Protein AF-A0A4U0GUB6-F1 (afdb_monomer)

Solvent-accessible surface area (backbone atoms only — not comparable to full-atom values): 13673 Å² total; per-residue (Å²): 143,85,88,80,84,84,82,78,83,76,81,71,80,77,71,79,68,84,74,81,71,85,75,76,66,91,55,88,60,50,30,34,29,66,40,60,64,23,27,35,44,33,41,37,65,56,92,59,33,42,37,40,35,43,36,67,53,92,46,70,87,52,68,86,52,67,87,66,41,46,85,62,64,78,42,38,30,37,58,78,46,77,49,78,56,94,64,37,39,38,34,38,30,37,54,70,62,64,58,94,85,46,99,50,77,68,68,67,48,35,24,34,33,39,40,38,37,62,74,52,95,42,37,38,28,37,37,53,62,47,75,58,28,34,66,69,55,48,57,57,54,68,74,48,91,79,80,64,88,82,49,52,61,47,69,22,30,15,68,70,44,46,52,57,44,55,71,31,46,76,70,84,46,52,64,53,30,49,53,52,56,52,53,68,69,32,72,69,46,51,54,51,49,56,35,42,70,68,34,80,51,68,65,91,81,41,56,68,58,54,19,45,52,50,38,52,52,26,51,75,74,49,29,25,40,71,28,36,60,47,42,36,50,62,44,72,74,110

Radius of gyration: 22.5 Å; Cα contacts (8 Å, |Δi|>4): 388; chains: 1; bounding box: 66×50×76 Å

Mean predicted aligned error: 9.7 Å

Foldseek 3Di:
DDDDDDDDPPPPPPPVDPPPPVDPDPDPAKWWAFFAQQKIWIWDDDPQKIFTFIAGDPDLLPLVVPVVRPPPRQWMWGFDDWDDDDQKIKTWIFTPHQDPPDPDSDDQQGIWMKIWGHDDPFKIWIDTQDGRHGPVVSVVVVPDDDDCPQAQTFIITGSVNSNVLSPFAELAALVSLVQLVVQCPDVVVVVSVVRNVPGPDHDPVCRSVVLRSLQVSCVVVRYRSRNSNVSSCVNVVD

Structure (mmCIF, N/CA/C/O backbone):
data_AF-A0A4U0GUB6-F1
#
_entry.id   AF-A0A4U0GUB6-F1
#
loop_
_atom_site.group_PDB
_atom_site.id
_atom_site.type_symbol
_atom_site.label_atom_id
_atom_site.label_alt_id
_atom_site.label_comp_id
_atom_site.label_asym_id
_atom_site.label_entity_id
_atom_site.label_seq_id
_atom_site.pdbx_PDB_ins_code
_atom_site.Cartn_x
_atom_site.Cartn_y
_atom_site.Cartn_z
_atom_site.occupancy
_atom_site.B_iso_or_equiv
_atom_site.auth_seq_id
_atom_site.auth_comp_id
_atom_site.auth_asym_id
_atom_site.auth_atom_id
_atom_site.pdbx_PDB_model_num
ATOM 1 N N . MET A 1 1 ? 45.817 -28.990 -52.854 1.00 42.34 1 MET A N 1
ATOM 2 C CA . MET A 1 1 ? 45.677 -28.798 -51.393 1.00 42.34 1 MET A CA 1
ATOM 3 C C . MET A 1 1 ? 46.183 -27.416 -51.003 1.00 42.34 1 MET A C 1
ATOM 5 O O . MET A 1 1 ? 47.382 -27.238 -50.852 1.00 42.34 1 MET A O 1
ATOM 9 N N . LYS A 1 2 ? 45.277 -26.442 -50.888 1.00 35.41 2 LYS A N 1
ATOM 10 C CA . LYS A 1 2 ? 45.476 -25.191 -50.145 1.00 35.41 2 LYS A CA 1
ATOM 11 C C . LYS A 1 2 ? 44.115 -24.806 -49.570 1.00 35.41 2 LYS A C 1
ATOM 13 O O . LYS A 1 2 ? 43.227 -24.389 -50.302 1.00 35.41 2 LYS A O 1
ATOM 18 N N . THR A 1 3 ? 43.951 -25.057 -48.283 1.00 39.47 3 THR A N 1
ATOM 19 C CA . THR A 1 3 ? 42.826 -24.643 -47.446 1.00 39.47 3 THR A CA 1
ATOM 20 C C . THR A 1 3 ? 43.207 -23.297 -46.846 1.00 39.47 3 THR A C 1
ATOM 22 O O . THR A 1 3 ? 44.229 -23.235 -46.175 1.00 39.47 3 THR A O 1
ATOM 25 N N . PHE A 1 4 ? 42.424 -22.241 -47.061 1.00 37.25 4 PHE A N 1
ATOM 26 C CA . PHE A 1 4 ? 42.425 -21.086 -46.162 1.00 37.25 4 PHE A CA 1
ATOM 27 C C . PHE A 1 4 ? 41.012 -20.514 -46.058 1.00 37.25 4 PHE A C 1
ATOM 29 O O . PHE A 1 4 ? 40.305 -20.362 -47.051 1.00 37.25 4 PHE A O 1
ATOM 36 N N . GLN A 1 5 ? 40.608 -20.331 -44.805 1.00 36.66 5 GLN A N 1
ATOM 37 C CA . GLN A 1 5 ? 39.252 -20.122 -44.316 1.00 36.66 5 GLN A CA 1
ATOM 38 C C . GLN A 1 5 ? 38.682 -18.756 -44.706 1.00 36.66 5 GLN A C 1
ATOM 40 O O . GLN A 1 5 ? 39.334 -17.728 -44.544 1.00 36.66 5 GLN A O 1
ATOM 45 N N . PHE A 1 6 ? 37.412 -18.754 -45.112 1.00 37.34 6 PHE A N 1
ATOM 46 C CA . PHE A 1 6 ? 36.551 -17.578 -45.059 1.00 37.34 6 PHE A CA 1
ATOM 47 C C . PHE A 1 6 ? 36.100 -17.357 -43.609 1.00 37.34 6 PHE A C 1
ATOM 49 O O . PHE A 1 6 ? 35.402 -18.196 -43.043 1.00 37.34 6 PHE A O 1
ATOM 56 N N . PHE A 1 7 ? 36.473 -16.222 -43.018 1.00 35.25 7 PHE A N 1
ATOM 57 C CA . PHE A 1 7 ? 35.836 -15.700 -41.810 1.00 35.25 7 PHE A CA 1
ATOM 58 C C . PHE A 1 7 ? 34.631 -14.858 -42.244 1.00 35.25 7 PHE A C 1
ATOM 60 O O . PHE A 1 7 ? 34.778 -13.710 -42.658 1.00 35.25 7 PHE A O 1
ATOM 67 N N . ILE A 1 8 ? 33.434 -15.441 -42.192 1.00 43.09 8 ILE A N 1
ATOM 68 C CA . ILE A 1 8 ? 32.183 -14.685 -42.287 1.00 43.09 8 ILE A CA 1
ATOM 69 C C . ILE A 1 8 ? 31.857 -14.218 -40.869 1.00 43.09 8 ILE A C 1
ATOM 71 O O . ILE A 1 8 ? 31.452 -15.012 -40.023 1.00 43.09 8 ILE A O 1
ATOM 75 N N . ILE A 1 9 ? 32.052 -12.925 -40.606 1.00 40.88 9 ILE A N 1
ATOM 76 C CA . ILE A 1 9 ? 31.503 -12.266 -39.420 1.00 40.88 9 ILE A CA 1
ATOM 77 C C . ILE A 1 9 ? 30.007 -12.097 -39.685 1.00 40.88 9 ILE A C 1
ATOM 79 O O . ILE A 1 9 ? 29.566 -11.136 -40.315 1.00 40.88 9 ILE A O 1
ATOM 83 N N . LEU A 1 10 ? 29.224 -13.085 -39.255 1.00 35.19 10 LEU A N 1
ATOM 84 C CA . LEU A 1 10 ? 27.780 -12.956 -39.161 1.00 35.19 10 LEU A CA 1
ATOM 85 C C . LEU A 1 10 ? 27.509 -12.043 -37.958 1.00 35.19 10 LEU A C 1
ATOM 87 O O . LEU A 1 10 ? 27.521 -12.491 -36.812 1.00 35.19 10 LEU A O 1
ATOM 91 N N . CYS A 1 11 ? 27.307 -10.748 -38.208 1.00 35.84 11 CYS A N 1
ATOM 92 C CA . CYS A 1 11 ? 26.690 -9.847 -37.239 1.00 35.84 11 CYS A CA 1
ATOM 93 C C . CYS A 1 11 ? 25.243 -10.305 -37.031 1.00 35.84 11 CYS A C 1
ATOM 95 O O . CYS A 1 11 ? 24.311 -9.803 -37.659 1.00 35.84 11 CYS A O 1
ATOM 97 N N . GLY A 1 12 ? 25.070 -11.314 -36.179 1.00 34.69 12 GLY A N 1
ATOM 98 C CA . GLY A 1 12 ? 23.783 -11.673 -35.620 1.00 34.69 12 GLY A CA 1
ATOM 99 C C . GLY A 1 12 ? 23.285 -10.484 -34.820 1.00 34.69 12 GLY A C 1
ATOM 100 O O . GLY A 1 12 ? 23.804 -10.188 -33.746 1.00 34.69 12 GLY A O 1
ATOM 101 N N . LEU A 1 13 ? 22.295 -9.792 -35.379 1.00 37.03 13 LEU A N 1
ATOM 102 C CA . LEU A 1 13 ? 21.351 -8.973 -34.640 1.00 37.03 13 LEU A CA 1
ATOM 103 C C . LEU A 1 13 ? 20.872 -9.804 -33.448 1.00 37.03 13 LEU A C 1
ATOM 105 O O . LEU A 1 13 ? 20.003 -10.664 -33.589 1.00 37.03 13 LEU A O 1
ATOM 109 N N . SER A 1 14 ? 21.462 -9.567 -32.278 1.00 37.28 14 SER A N 1
ATOM 110 C CA . SER A 1 14 ? 20.873 -9.987 -31.018 1.00 37.28 14 SER A CA 1
ATOM 111 C C . SER A 1 14 ? 19.640 -9.111 -30.832 1.00 37.28 14 SER A C 1
ATOM 113 O O . SER A 1 14 ? 19.675 -8.060 -30.192 1.00 37.28 14 SER A O 1
ATOM 115 N N . MET A 1 15 ? 18.543 -9.517 -31.479 1.00 34.41 15 MET A N 1
ATOM 116 C CA . MET A 1 15 ? 17.221 -9.302 -30.924 1.00 34.41 15 MET A CA 1
ATOM 117 C C . MET A 1 15 ? 17.301 -9.896 -29.525 1.00 34.41 15 MET A C 1
ATOM 119 O O . MET A 1 15 ? 17.215 -11.112 -29.357 1.00 34.41 15 MET A O 1
ATOM 123 N N . CYS A 1 16 ? 17.535 -9.042 -28.530 1.00 33.22 16 CYS A N 1
ATOM 124 C CA . CYS A 1 16 ? 17.247 -9.395 -27.159 1.00 33.22 16 CYS A CA 1
ATOM 125 C C . CYS A 1 16 ? 15.736 -9.595 -27.142 1.00 33.22 16 CYS A C 1
ATOM 127 O O . CYS A 1 16 ? 14.955 -8.642 -27.115 1.00 33.22 16 CYS A O 1
ATOM 129 N N . ALA A 1 17 ? 15.348 -10.847 -27.363 1.00 35.97 17 ALA A N 1
ATOM 130 C CA . ALA A 1 17 ? 13.990 -11.299 -27.290 1.00 35.97 17 ALA A CA 1
ATOM 131 C C . ALA A 1 17 ? 13.446 -10.788 -25.959 1.00 35.97 17 ALA A C 1
ATOM 133 O O . ALA A 1 17 ? 13.975 -11.121 -24.898 1.00 35.97 17 ALA A O 1
ATOM 134 N N . MET A 1 18 ? 12.390 -9.976 -26.018 1.00 38.22 18 MET A N 1
ATOM 135 C CA . MET A 1 18 ? 11.442 -9.893 -24.918 1.00 38.22 18 MET A CA 1
ATOM 136 C C . MET A 1 18 ? 10.870 -11.301 -24.736 1.00 38.22 18 MET A C 1
ATOM 138 O O . MET A 1 18 ? 9.813 -11.641 -25.261 1.00 38.22 18 MET A O 1
ATOM 142 N N . GLN A 1 19 ? 11.604 -12.150 -24.023 1.00 35.03 19 GLN A N 1
ATOM 143 C CA . GLN A 1 19 ? 11.058 -13.335 -23.399 1.00 35.03 19 GLN A CA 1
ATOM 144 C C . GLN A 1 19 ? 10.211 -12.837 -22.234 1.00 35.03 19 GLN A C 1
ATOM 146 O O . GLN A 1 19 ? 10.655 -12.713 -21.095 1.00 35.03 19 GLN A O 1
ATOM 151 N N . SER A 1 20 ? 8.960 -12.518 -22.561 1.00 40.59 20 SER A N 1
ATOM 152 C CA . SER A 1 20 ? 7.838 -12.601 -21.637 1.00 40.59 20 SER A CA 1
ATOM 153 C C . SER A 1 20 ? 7.702 -14.069 -21.209 1.00 40.59 20 SER A C 1
ATOM 155 O O . SER A 1 20 ? 6.858 -14.812 -21.702 1.00 40.59 20 SER A O 1
ATOM 157 N N . ASN A 1 21 ? 8.598 -14.519 -20.329 1.00 36.50 21 ASN A N 1
ATOM 158 C CA . ASN A 1 21 ? 8.409 -15.750 -19.578 1.00 36.50 21 ASN A CA 1
ATOM 159 C C . ASN A 1 21 ? 7.434 -15.419 -18.448 1.00 36.50 21 ASN A C 1
ATOM 161 O O . ASN A 1 21 ? 7.807 -14.896 -17.398 1.00 36.50 21 ASN A O 1
ATOM 165 N N . ASN A 1 22 ? 6.164 -15.692 -18.724 1.00 42.84 22 ASN A N 1
ATOM 166 C CA . ASN A 1 22 ? 5.030 -15.662 -17.806 1.00 42.84 22 ASN A CA 1
ATOM 167 C C . ASN A 1 22 ? 5.105 -16.786 -16.745 1.00 42.84 22 ASN A C 1
ATOM 169 O O . ASN A 1 22 ? 4.100 -17.421 -16.445 1.00 42.84 22 ASN A O 1
ATOM 173 N N . ASP A 1 23 ? 6.272 -17.014 -16.141 1.00 40.28 23 ASP A N 1
ATOM 174 C CA . ASP A 1 23 ? 6.452 -18.021 -15.093 1.00 40.28 23 ASP A CA 1
ATOM 175 C C . ASP A 1 23 ? 6.642 -17.326 -13.736 1.00 40.28 23 ASP A C 1
ATOM 177 O O . ASP A 1 23 ? 7.700 -16.778 -13.421 1.00 40.28 23 ASP A O 1
ATOM 181 N N . GLY A 1 24 ? 5.562 -17.312 -12.943 1.00 48.91 24 GLY A N 1
ATOM 182 C CA . GLY A 1 24 ? 5.507 -16.739 -11.591 1.00 48.91 24 GLY A CA 1
ATOM 183 C C . GLY A 1 24 ? 4.998 -15.295 -11.553 1.00 48.91 24 GLY A C 1
ATOM 184 O O . GLY A 1 24 ? 5.730 -14.384 -11.160 1.00 48.91 24 GLY A O 1
ATOM 185 N N . LEU A 1 25 ? 3.753 -15.097 -12.008 1.00 56.72 25 LEU A N 1
ATOM 186 C CA . LEU A 1 25 ? 3.016 -13.827 -12.073 1.00 56.72 25 LEU A CA 1
ATOM 187 C C . LEU A 1 25 ? 3.246 -12.945 -10.831 1.00 56.72 25 LEU A C 1
ATOM 189 O O . LEU A 1 25 ? 2.828 -13.281 -9.726 1.00 56.72 25 LEU A O 1
ATOM 193 N N . LEU A 1 26 ? 3.883 -11.796 -11.068 1.00 71.69 26 LEU A N 1
ATOM 194 C CA . LEU A 1 26 ? 4.196 -10.729 -10.114 1.00 71.69 26 LEU A CA 1
ATOM 195 C C . LEU A 1 26 ? 3.005 -10.330 -9.226 1.00 71.69 26 LEU A C 1
ATOM 197 O O . LEU A 1 26 ? 3.179 -10.102 -8.035 1.00 71.69 26 LEU A O 1
ATOM 201 N N . LEU A 1 27 ? 1.810 -10.260 -9.822 1.00 78.56 27 LEU A N 1
ATOM 202 C CA . LEU A 1 27 ? 0.526 -10.040 -9.162 1.00 78.56 27 LEU A CA 1
ATOM 203 C C . LEU A 1 27 ? -0.512 -10.924 -9.857 1.00 78.56 27 LEU A C 1
ATOM 205 O O . LEU A 1 27 ? -0.864 -10.681 -11.010 1.00 78.56 27 LEU A O 1
ATOM 209 N N . GLN A 1 28 ? -0.984 -11.968 -9.179 1.00 80.69 28 GLN A N 1
ATOM 210 C CA . GLN A 1 28 ? -1.962 -12.912 -9.751 1.00 80.69 28 GLN A CA 1
ATOM 211 C C . GLN A 1 28 ? -3.408 -12.446 -9.596 1.00 80.69 28 GLN A C 1
ATOM 213 O O . GLN A 1 28 ? -4.323 -12.989 -10.210 1.00 80.69 28 GLN A O 1
ATOM 218 N N . ARG A 1 29 ? -3.614 -11.463 -8.724 1.00 84.81 29 ARG A N 1
ATOM 219 C CA . ARG A 1 29 ? -4.909 -10.910 -8.364 1.00 84.81 29 ARG A CA 1
ATOM 220 C C . ARG A 1 29 ? -4.754 -9.428 -8.034 1.00 84.81 29 ARG A C 1
ATOM 222 O O . ARG A 1 29 ? -3.630 -8.967 -7.832 1.00 84.81 29 ARG A O 1
ATOM 229 N N . PRO A 1 30 ? -5.858 -8.679 -7.982 1.00 87.69 30 PRO A N 1
ATOM 230 C CA . PRO A 1 30 ? -5.824 -7.303 -7.526 1.00 87.69 30 PRO A CA 1
ATOM 231 C C . PRO A 1 30 ? -5.571 -7.217 -6.018 1.00 87.69 30 PRO A C 1
ATOM 233 O O . PRO A 1 30 ? -6.031 -8.067 -5.252 1.00 87.69 30 PRO A O 1
ATOM 236 N N . TYR A 1 31 ? -4.871 -6.165 -5.609 1.00 90.31 31 TYR A N 1
ATOM 237 C CA . TYR A 1 31 ? -4.612 -5.847 -4.207 1.00 90.31 31 TYR A CA 1
ATOM 238 C C . TYR A 1 31 ? -5.003 -4.404 -3.941 1.00 90.31 31 TYR A C 1
ATOM 240 O O . TYR A 1 31 ? -4.816 -3.537 -4.791 1.00 90.31 31 TYR A O 1
ATOM 248 N N . SER A 1 32 ? -5.536 -4.134 -2.761 1.00 89.75 32 SER A N 1
ATOM 249 C CA . SER A 1 32 ? -6.121 -2.849 -2.431 1.00 89.75 32 SER A CA 1
ATOM 250 C C . SER A 1 32 ? -5.597 -2.319 -1.104 1.00 89.75 32 SER A C 1
ATOM 252 O O . SER A 1 32 ? -5.467 -3.043 -0.122 1.00 89.75 32 SER A O 1
ATOM 254 N N . PHE A 1 33 ? -5.304 -1.032 -1.082 1.00 91.62 33 PHE A N 1
ATOM 255 C CA . PHE A 1 33 ? -4.907 -0.276 0.087 1.00 91.62 33 PHE A CA 1
ATOM 256 C C . PHE A 1 33 ? -6.110 0.506 0.614 1.00 91.62 33 PHE A C 1
ATOM 258 O O . PHE A 1 33 ? -6.797 1.187 -0.155 1.00 91.62 33 PHE A O 1
ATOM 265 N N . ILE A 1 34 ? -6.361 0.388 1.919 1.00 89.19 34 ILE A N 1
ATOM 266 C CA . ILE A 1 34 ? -7.391 1.152 2.630 1.00 89.19 34 ILE A CA 1
ATOM 267 C C . ILE A 1 34 ? -6.777 2.509 2.968 1.00 89.19 34 ILE A C 1
ATOM 269 O O . ILE A 1 34 ? -5.817 2.579 3.732 1.00 89.19 34 ILE A O 1
ATOM 273 N N . ILE A 1 35 ? -7.303 3.572 2.373 1.00 87.31 35 ILE A N 1
ATOM 274 C CA . ILE A 1 35 ? -6.926 4.955 2.672 1.00 87.31 35 ILE A CA 1
ATOM 275 C C . ILE A 1 35 ? -7.855 5.466 3.798 1.00 87.31 35 ILE A C 1
ATOM 277 O O . ILE A 1 35 ? -8.518 4.692 4.491 1.00 87.31 35 ILE A O 1
ATOM 281 N N . LEU A 1 36 ? -7.910 6.776 4.012 1.00 77.44 36 LEU A N 1
ATOM 282 C CA . LEU A 1 36 ? -8.785 7.415 4.985 1.00 77.44 36 LEU A CA 1
ATOM 283 C C . LEU A 1 36 ? -10.255 7.343 4.538 1.00 77.44 36 LEU A C 1
ATOM 285 O O . LEU A 1 36 ? -10.575 7.372 3.353 1.00 77.44 36 LEU A O 1
ATOM 289 N N . ASP A 1 37 ? -11.161 7.246 5.509 1.00 76.56 37 ASP A N 1
ATOM 290 C CA . ASP A 1 37 ? -12.607 7.454 5.334 1.00 76.56 37 ASP A CA 1
ATOM 291 C C . ASP A 1 37 ? -13.300 6.561 4.286 1.00 76.56 37 ASP A C 1
ATOM 293 O O . ASP A 1 37 ? -14.311 6.933 3.688 1.00 76.56 37 ASP A O 1
ATOM 297 N N . GLY A 1 38 ? -12.779 5.346 4.085 1.00 72.75 38 GLY A N 1
ATOM 298 C CA . GLY A 1 38 ? -13.324 4.380 3.125 1.00 72.75 38 GLY A CA 1
ATOM 299 C C . GLY A 1 38 ? -12.859 4.607 1.684 1.00 72.75 38 GLY A C 1
ATOM 300 O O . GLY A 1 38 ? -13.330 3.917 0.777 1.00 72.75 38 GLY A O 1
ATOM 301 N N . GLU A 1 39 ? -11.933 5.542 1.454 1.00 83.25 39 GLU A N 1
ATOM 302 C CA . GLU A 1 39 ? -11.197 5.645 0.197 1.00 83.25 39 GLU A CA 1
ATOM 303 C C . GLU A 1 39 ? -10.249 4.470 0.006 1.00 83.25 39 GLU A C 1
ATOM 305 O O . GLU A 1 39 ? -9.677 3.927 0.950 1.00 83.25 39 GLU A O 1
ATOM 310 N N . ILE A 1 40 ? -10.076 4.086 -1.251 1.00 85.25 40 ILE A N 1
ATOM 311 C CA . ILE A 1 40 ? -9.343 2.897 -1.648 1.00 85.25 40 ILE A CA 1
ATOM 312 C C . ILE A 1 40 ? -8.474 3.196 -2.853 1.00 85.25 40 ILE A C 1
ATOM 314 O O . ILE A 1 40 ? -8.924 3.794 -3.831 1.00 85.25 40 ILE A O 1
ATOM 318 N N . SER A 1 41 ? -7.249 2.684 -2.812 1.00 87.12 41 SER A N 1
ATOM 319 C CA . SER A 1 41 ? -6.403 2.517 -3.992 1.00 87.12 41 SER A CA 1
ATOM 320 C C . SER A 1 41 ? -6.284 1.032 -4.306 1.00 87.12 41 SER A C 1
ATOM 322 O O . SER A 1 41 ? -5.943 0.247 -3.430 1.00 87.12 41 SER A O 1
ATOM 324 N N . ARG A 1 42 ? -6.551 0.630 -5.543 1.00 87.44 42 ARG A N 1
ATOM 325 C CA . ARG A 1 42 ? -6.457 -0.753 -6.014 1.00 87.44 42 ARG A CA 1
ATOM 326 C C . ARG A 1 42 ? -5.391 -0.857 -7.091 1.00 87.44 42 ARG A C 1
ATOM 328 O O . ARG A 1 42 ? -5.416 -0.115 -8.069 1.00 87.44 42 ARG A O 1
ATOM 335 N N . LEU A 1 43 ? -4.498 -1.818 -6.921 1.00 88.88 43 LEU A N 1
ATOM 336 C CA . LEU A 1 43 ? -3.482 -2.206 -7.878 1.00 88.88 43 LEU A CA 1
ATOM 337 C C . LEU A 1 43 ? -3.936 -3.452 -8.637 1.00 88.88 43 LEU A C 1
ATOM 339 O O . LEU A 1 43 ? -4.303 -4.463 -8.036 1.00 88.88 43 LEU A O 1
ATOM 343 N N . GLU A 1 44 ? -3.876 -3.394 -9.961 1.00 87.75 44 GLU A N 1
ATOM 344 C CA . GLU A 1 44 ? -4.206 -4.515 -10.838 1.00 87.75 44 GLU A CA 1
ATOM 345 C C . GLU A 1 44 ? -3.173 -4.635 -11.961 1.00 87.75 44 GLU A C 1
ATOM 347 O O . GLU A 1 44 ? -2.854 -3.651 -12.627 1.00 87.75 44 GLU A O 1
ATOM 352 N N . LEU A 1 45 ? -2.664 -5.845 -12.198 1.00 88.50 45 LEU A N 1
ATOM 353 C CA . LEU A 1 45 ? -1.782 -6.135 -13.326 1.00 88.50 45 LEU A CA 1
ATOM 354 C C . LEU A 1 45 ? -2.603 -6.652 -14.514 1.00 88.50 45 LEU A C 1
ATOM 356 O O . LEU A 1 45 ? -3.315 -7.648 -14.395 1.00 88.50 45 LEU A O 1
ATOM 360 N N . ARG A 1 46 ? -2.479 -6.002 -15.676 1.00 86.94 46 ARG A N 1
ATOM 361 C CA . ARG A 1 46 ? -3.062 -6.451 -16.949 1.00 86.94 46 ARG A CA 1
ATOM 362 C C . ARG A 1 46 ? -1.984 -6.544 -18.019 1.00 86.94 46 ARG A C 1
ATOM 364 O O . ARG A 1 46 ? -1.547 -5.526 -18.553 1.00 86.94 46 ARG A O 1
ATOM 371 N N . GLY A 1 47 ? -1.569 -7.768 -18.340 1.00 87.50 47 GLY A N 1
ATOM 372 C CA . GLY A 1 47 ? -0.426 -7.993 -19.224 1.00 87.50 47 GLY A CA 1
ATOM 373 C C . GLY A 1 47 ? 0.849 -7.425 -18.600 1.00 87.50 47 GLY A C 1
ATOM 374 O O . GLY A 1 47 ? 1.239 -7.840 -17.514 1.00 87.50 47 GLY A O 1
ATOM 375 N N . ASP A 1 48 ? 1.465 -6.452 -19.267 1.00 88.88 48 ASP A N 1
ATOM 376 C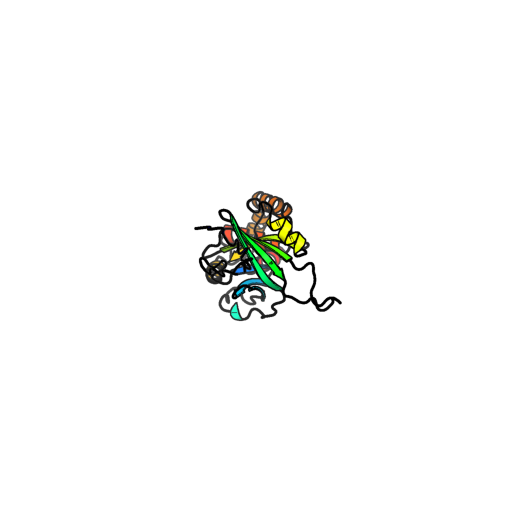 CA . ASP A 1 48 ? 2.652 -5.726 -18.800 1.00 88.88 48 ASP A CA 1
ATOM 377 C C . ASP A 1 48 ?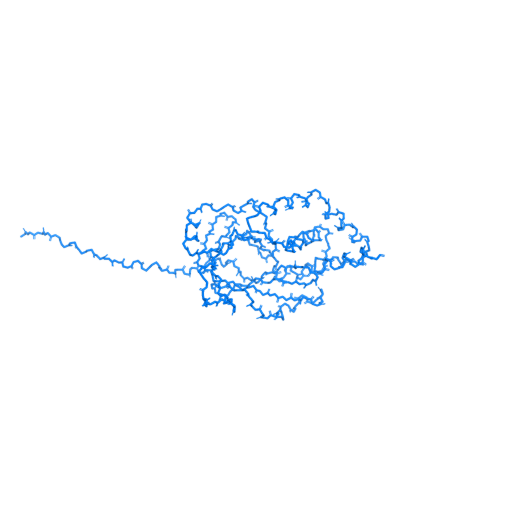 2.318 -4.413 -18.069 1.00 88.88 48 ASP A C 1
ATOM 379 O O . ASP A 1 48 ? 3.218 -3.651 -17.726 1.00 88.88 48 ASP A O 1
ATOM 383 N N . THR A 1 49 ? 1.038 -4.101 -17.862 1.00 90.38 49 THR A N 1
ATOM 384 C CA . THR A 1 49 ? 0.604 -2.791 -17.369 1.00 90.38 49 THR A CA 1
ATOM 385 C C . THR A 1 49 ? 0.030 -2.893 -15.960 1.00 90.38 49 THR A C 1
ATOM 387 O O . THR A 1 49 ? -0.954 -3.594 -15.726 1.00 90.38 49 THR A O 1
ATOM 390 N N . LEU A 1 50 ? 0.614 -2.145 -15.026 1.00 90.50 50 LEU A N 1
ATOM 391 C CA . LEU A 1 50 ? 0.058 -1.876 -13.705 1.00 90.50 50 LEU A CA 1
ATOM 392 C C . LEU A 1 50 ? -0.968 -0.747 -13.793 1.00 90.50 50 LEU A C 1
ATOM 394 O O . LEU A 1 50 ? -0.672 0.359 -14.256 1.00 90.50 50 LEU A O 1
ATOM 398 N N . LEU A 1 51 ? -2.175 -1.031 -13.325 1.00 87.69 51 LEU A N 1
ATOM 399 C CA . LEU A 1 51 ? -3.273 -0.086 -13.204 1.00 87.69 51 LEU A CA 1
ATOM 400 C C . LEU A 1 51 ? -3.448 0.288 -11.737 1.00 87.69 51 LEU A C 1
ATOM 402 O O . LEU A 1 51 ? -3.584 -0.594 -10.889 1.00 87.69 51 LEU A O 1
ATOM 406 N N . TYR A 1 52 ? -3.501 1.588 -11.466 1.00 86.19 52 TYR A N 1
ATOM 407 C CA . TYR A 1 52 ? -3.882 2.125 -10.167 1.00 86.19 52 TYR A CA 1
ATOM 408 C C . TYR A 1 52 ? -5.284 2.709 -10.301 1.00 86.19 52 TYR A C 1
ATOM 410 O O . TYR A 1 52 ? -5.510 3.685 -11.022 1.00 86.19 52 TYR A O 1
ATOM 418 N N . LEU A 1 53 ? -6.233 2.069 -9.637 1.00 83.69 53 LEU A N 1
ATOM 419 C CA . LEU A 1 53 ? -7.633 2.457 -9.613 1.00 83.69 53 LEU A CA 1
ATOM 420 C C . LEU A 1 53 ? -7.927 3.092 -8.262 1.00 83.69 53 LEU A C 1
ATOM 422 O O . LEU A 1 53 ? -7.444 2.621 -7.237 1.00 83.69 53 LEU A O 1
ATOM 426 N N . HIS A 1 54 ? -8.726 4.148 -8.255 1.00 81.31 54 HIS A N 1
ATOM 427 C CA . HIS A 1 54 ? -9.138 4.806 -7.025 1.00 81.31 54 HIS A CA 1
ATOM 428 C C . HIS A 1 54 ? -10.658 4.831 -6.935 1.00 81.31 54 HIS A C 1
ATOM 430 O O . HIS A 1 54 ? -11.359 4.971 -7.941 1.00 81.31 54 HIS A O 1
ATOM 436 N N . GLY A 1 55 ? -11.171 4.706 -5.721 1.00 78.19 55 GLY A N 1
ATOM 437 C CA . GLY A 1 55 ? -12.586 4.901 -5.463 1.00 78.19 55 GLY A CA 1
ATOM 438 C C . GLY A 1 55 ? -12.894 4.870 -3.978 1.00 78.19 55 GLY A C 1
ATOM 439 O O . GLY A 1 55 ? -11.998 4.924 -3.138 1.00 78.19 55 GLY A O 1
ATOM 440 N N . ARG A 1 56 ? -14.183 4.801 -3.661 1.00 76.38 56 ARG A N 1
ATOM 441 C CA . ARG A 1 56 ? -14.693 4.832 -2.292 1.00 76.38 56 ARG A CA 1
ATOM 442 C C . ARG A 1 56 ? -15.608 3.647 -2.045 1.00 76.38 56 ARG A C 1
ATOM 444 O O . ARG A 1 56 ? -16.460 3.335 -2.875 1.00 76.38 56 ARG A O 1
ATOM 451 N N . ILE A 1 57 ? -15.461 3.023 -0.884 1.00 70.69 57 ILE A N 1
ATOM 452 C CA . ILE A 1 57 ? -16.489 2.155 -0.322 1.00 70.69 57 ILE A CA 1
ATOM 453 C C . ILE A 1 57 ? -17.451 3.039 0.469 1.00 70.69 57 ILE A C 1
ATOM 455 O O . ILE A 1 57 ? -17.088 3.649 1.472 1.00 70.69 57 ILE A O 1
ATOM 459 N N . HIS A 1 58 ? -18.699 3.096 0.011 1.00 60.25 58 HIS A N 1
ATOM 460 C CA . HIS A 1 58 ? -19.758 3.844 0.690 1.00 60.25 58 HIS A CA 1
ATOM 461 C C . HIS A 1 58 ? -20.341 3.096 1.899 1.00 60.25 58 HIS A C 1
ATOM 463 O O . HIS A 1 58 ? -20.905 3.729 2.787 1.00 60.25 58 HIS A O 1
ATOM 469 N N . ASP A 1 59 ? -20.175 1.772 1.955 1.00 59.81 59 ASP A N 1
ATOM 470 C CA . ASP A 1 59 ? -20.655 0.915 3.039 1.00 59.81 59 ASP A CA 1
ATOM 471 C C . ASP A 1 59 ? -19.593 -0.136 3.395 1.00 59.81 59 ASP A C 1
ATOM 473 O O . ASP A 1 59 ? -19.256 -0.992 2.577 1.00 59.81 59 ASP A O 1
ATOM 477 N N . GLN A 1 60 ? -19.086 -0.085 4.631 1.00 56.72 60 GLN A N 1
ATOM 478 C CA . GLN A 1 60 ? -18.044 -0.980 5.158 1.00 56.72 60 GLN A CA 1
ATOM 479 C C . GLN A 1 60 ? -18.431 -2.469 5.088 1.00 56.72 60 GLN A C 1
ATOM 481 O O . GLN A 1 60 ? -17.554 -3.331 5.126 1.00 56.72 60 GLN A O 1
ATOM 486 N N . ARG A 1 61 ? -19.729 -2.781 4.959 1.00 57.66 61 ARG A N 1
ATOM 487 C CA . ARG A 1 61 ? -20.268 -4.144 4.826 1.00 57.66 61 ARG A CA 1
ATOM 488 C C . ARG A 1 61 ? -20.383 -4.608 3.368 1.00 57.66 61 ARG A C 1
ATOM 490 O O . ARG A 1 61 ? -20.645 -5.781 3.119 1.00 57.66 61 ARG A O 1
ATOM 497 N N . GLN A 1 62 ? -20.163 -3.723 2.394 1.00 55.94 62 GLN A N 1
ATOM 498 C CA . GLN A 1 62 ? -20.305 -3.987 0.956 1.00 55.94 62 GLN A CA 1
ATOM 499 C C . GLN A 1 62 ? -18.959 -4.189 0.241 1.00 55.94 62 GLN A C 1
ATOM 501 O O . GLN A 1 62 ? -18.729 -3.693 -0.864 1.00 55.94 62 GLN A O 1
ATOM 506 N N . VAL A 1 63 ? -18.080 -5.006 0.826 1.00 54.25 63 VAL A N 1
ATOM 507 C CA . VAL A 1 63 ? -16.779 -5.387 0.234 1.00 54.25 63 VAL A CA 1
ATOM 508 C C . VAL A 1 63 ? -16.929 -6.066 -1.143 1.00 54.25 63 VAL A C 1
ATOM 510 O O . VAL A 1 63 ? -15.998 -6.098 -1.939 1.00 54.25 63 VAL A O 1
ATOM 513 N N . GLY A 1 64 ? -18.120 -6.577 -1.478 1.00 51.09 64 GLY A N 1
ATOM 514 C CA . GLY A 1 64 ? -18.412 -7.215 -2.768 1.00 51.09 64 GLY A CA 1
ATOM 515 C C . GLY A 1 64 ? -18.474 -6.279 -3.986 1.00 51.09 64 GLY A C 1
ATOM 516 O O . GLY A 1 64 ? -18.485 -6.772 -5.114 1.00 51.09 64 GLY A O 1
ATOM 517 N N . HIS A 1 65 ? -18.496 -4.953 -3.800 1.00 53.56 65 HIS A N 1
ATOM 518 C CA . HIS A 1 65 ? -18.704 -3.978 -4.885 1.00 53.56 65 HIS A CA 1
ATOM 519 C C . HIS A 1 65 ? -17.442 -3.216 -5.323 1.00 53.56 65 HIS A C 1
ATOM 521 O O . HIS A 1 65 ? -17.533 -2.192 -5.995 1.00 53.56 65 HIS A O 1
ATOM 527 N N . LEU A 1 66 ? -16.248 -3.745 -5.047 1.00 56.19 66 LEU A N 1
ATOM 528 C CA . LEU A 1 66 ? -14.973 -3.190 -5.543 1.00 56.19 66 LEU A CA 1
ATOM 529 C C . LEU A 1 66 ? -14.882 -3.134 -7.073 1.00 56.19 66 LEU A C 1
ATOM 531 O O . LEU A 1 66 ? -14.109 -2.363 -7.635 1.00 56.19 66 LEU A O 1
ATOM 535 N N . SER A 1 67 ? -15.709 -3.923 -7.756 1.00 51.78 67 SER A N 1
ATOM 536 C CA . SER A 1 67 ? -15.903 -3.883 -9.206 1.00 51.78 67 SER A CA 1
ATOM 537 C C . SER A 1 67 ? -16.520 -2.572 -9.717 1.00 51.78 67 SER A C 1
ATOM 539 O O . SER A 1 67 ? -16.467 -2.316 -10.921 1.00 51.78 67 SER A O 1
ATOM 541 N N . GLN A 1 68 ? -17.086 -1.749 -8.826 1.00 51.66 68 GLN A N 1
ATOM 542 C CA . GLN A 1 68 ? -17.672 -0.440 -9.123 1.00 51.66 68 GLN A CA 1
ATOM 543 C C . GLN A 1 68 ? -16.730 0.731 -8.825 1.00 51.66 68 GLN A C 1
ATOM 545 O O . GLN A 1 68 ? -17.120 1.872 -9.074 1.00 51.66 68 GLN A O 1
ATOM 550 N N . LEU A 1 69 ? -15.509 0.478 -8.320 1.00 57.34 69 LEU A N 1
ATOM 551 C CA . LEU A 1 69 ? -14.497 1.528 -8.203 1.00 57.34 69 LEU A CA 1
ATOM 552 C C . LEU A 1 69 ? -14.387 2.213 -9.565 1.00 57.34 69 LEU A C 1
ATOM 554 O O . LEU A 1 69 ? -14.212 1.552 -10.597 1.00 57.34 69 LEU A O 1
ATOM 558 N N . THR A 1 70 ? -14.580 3.530 -9.565 1.00 50.06 70 THR A N 1
ATOM 559 C CA . THR A 1 70 ? -14.560 4.349 -10.770 1.00 50.06 70 THR A CA 1
ATOM 560 C C . THR A 1 70 ? -13.326 3.987 -11.579 1.00 50.06 70 THR A C 1
ATOM 562 O O . THR A 1 70 ? -12.200 4.089 -11.094 1.00 50.06 70 THR A O 1
ATOM 565 N N . ARG A 1 71 ? -13.530 3.567 -12.835 1.00 50.78 71 ARG A N 1
ATOM 566 C CA . ARG A 1 71 ? -12.453 3.328 -13.810 1.00 50.78 71 ARG A CA 1
ATOM 567 C C . ARG A 1 71 ? -11.786 4.636 -14.250 1.00 50.78 71 ARG A C 1
ATOM 569 O O . ARG A 1 71 ? -11.329 4.735 -15.386 1.00 50.78 71 ARG A O 1
A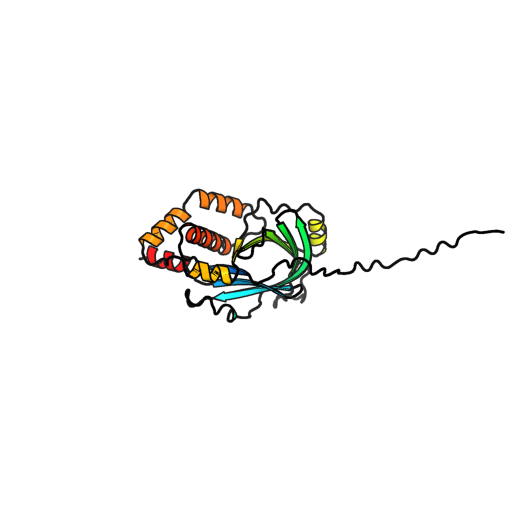TOM 576 N N . ASP A 1 72 ? -11.735 5.629 -13.369 1.00 50.62 72 ASP A N 1
ATOM 577 C CA . ASP A 1 72 ? -10.883 6.795 -13.512 1.00 50.62 72 ASP A CA 1
ATOM 578 C C . ASP A 1 72 ? -9.447 6.315 -13.278 1.00 50.62 72 ASP A C 1
ATOM 580 O O . ASP A 1 72 ? -8.840 6.475 -12.218 1.00 50.62 72 ASP A O 1
ATOM 584 N N . SER A 1 73 ? -8.921 5.598 -14.275 1.00 52.50 73 SER A N 1
ATOM 585 C CA . SER A 1 73 ? -7.536 5.164 -14.343 1.00 52.50 73 SER A CA 1
ATOM 586 C C . SER A 1 73 ? -6.678 6.405 -14.556 1.00 52.50 73 SER A C 1
ATOM 588 O O . SER A 1 73 ? -6.267 6.705 -15.676 1.00 52.50 73 SER A O 1
ATOM 590 N N . SER A 1 74 ? -6.460 7.176 -13.498 1.00 58.50 74 SER A N 1
ATOM 591 C CA . SER A 1 74 ? -5.607 8.359 -13.580 1.00 58.50 74 SER A CA 1
ATOM 592 C C . SER A 1 74 ? -4.125 7.984 -13.603 1.00 58.50 74 SER A C 1
ATOM 594 O O . SER A 1 74 ? -3.311 8.816 -13.999 1.00 58.50 74 SER A O 1
ATOM 596 N N . LYS A 1 75 ? -3.770 6.747 -13.207 1.00 79.25 75 LYS A N 1
ATOM 597 C CA . LYS A 1 75 ? -2.385 6.266 -13.191 1.00 79.25 75 LYS A CA 1
ATOM 598 C C . LYS A 1 75 ? -2.229 4.866 -13.785 1.00 79.25 75 LYS A C 1
ATOM 600 O O . LYS A 1 75 ? -2.818 3.895 -13.301 1.00 79.25 75 LYS A O 1
ATOM 605 N N . ARG A 1 76 ? -1.407 4.754 -14.825 1.00 87.81 76 ARG A N 1
ATOM 606 C CA . ARG A 1 76 ? -1.062 3.504 -15.512 1.00 87.81 76 ARG A CA 1
ATOM 607 C C . ARG A 1 76 ? 0.434 3.461 -15.768 1.00 87.81 76 ARG A C 1
ATOM 609 O O . ARG A 1 76 ? 1.004 4.410 -16.307 1.00 87.81 76 ARG A O 1
ATOM 616 N N . SER A 1 77 ? 1.051 2.334 -15.448 1.00 91.12 77 SER A N 1
ATOM 617 C CA . SER A 1 77 ? 2.489 2.144 -15.601 1.00 91.12 77 SER A CA 1
ATOM 618 C C . SER A 1 77 ? 2.787 0.857 -16.358 1.00 91.12 77 SER A C 1
ATOM 620 O O . SER A 1 77 ? 2.347 -0.210 -15.944 1.00 91.12 77 SER A O 1
ATOM 622 N N . ARG A 1 78 ? 3.560 0.929 -17.442 1.00 92.62 78 ARG A N 1
ATOM 623 C CA . ARG A 1 78 ? 4.102 -0.256 -18.117 1.00 92.62 78 ARG A CA 1
ATOM 624 C C . ARG A 1 78 ? 5.338 -0.756 -17.381 1.00 92.62 78 ARG A C 1
ATOM 626 O O . ARG A 1 78 ? 6.227 0.033 -17.067 1.00 92.62 78 ARG A O 1
ATOM 633 N N . ILE A 1 79 ? 5.416 -2.061 -17.170 1.00 92.81 79 ILE A N 1
ATOM 634 C CA . ILE A 1 79 ? 6.601 -2.754 -16.675 1.00 92.81 79 ILE A CA 1
ATOM 635 C C . ILE A 1 79 ? 7.590 -2.918 -17.830 1.00 92.81 79 ILE A C 1
ATOM 637 O O . ILE A 1 79 ? 7.290 -3.572 -18.825 1.00 92.81 79 ILE A O 1
ATOM 641 N N . HIS A 1 80 ? 8.778 -2.333 -17.686 1.00 90.38 80 HIS A N 1
ATOM 642 C CA . HIS A 1 80 ? 9.897 -2.519 -18.618 1.00 90.38 80 HIS A CA 1
ATOM 643 C C . HIS A 1 80 ? 10.731 -3.732 -18.247 1.00 90.38 80 HIS A C 1
ATOM 645 O O . HIS A 1 80 ? 11.006 -4.589 -19.083 1.00 90.38 80 HIS A O 1
ATOM 651 N N . THR A 1 81 ? 11.116 -3.796 -16.976 1.00 89.62 81 THR A N 1
ATOM 652 C CA . THR A 1 81 ? 12.056 -4.794 -16.474 1.00 89.62 81 THR A CA 1
ATOM 653 C C . THR A 1 81 ? 11.656 -5.211 -15.072 1.00 89.62 81 THR A C 1
ATOM 655 O O . THR A 1 81 ? 11.218 -4.392 -14.262 1.00 89.62 81 THR A O 1
ATOM 658 N N . ILE A 1 82 ? 11.842 -6.496 -14.785 1.00 90.50 82 ILE A N 1
ATOM 659 C CA . ILE A 1 82 ? 11.644 -7.088 -13.466 1.00 90.50 82 ILE A CA 1
ATOM 660 C C . ILE A 1 82 ? 12.994 -7.617 -12.992 1.00 90.50 82 ILE A C 1
ATOM 662 O O . ILE A 1 82 ? 13.672 -8.337 -13.727 1.00 90.50 82 ILE A O 1
ATOM 666 N N . ARG A 1 83 ? 13.375 -7.291 -11.759 1.00 89.19 83 ARG A N 1
ATOM 667 C CA . ARG A 1 83 ? 14.543 -7.866 -11.084 1.00 89.19 83 ARG A CA 1
ATOM 668 C C . ARG A 1 83 ? 14.093 -8.457 -9.757 1.00 89.19 83 ARG A C 1
ATOM 670 O O . ARG A 1 83 ? 13.348 -7.816 -9.030 1.00 89.19 83 ARG A O 1
ATOM 677 N N . ARG A 1 84 ? 14.524 -9.676 -9.444 1.00 88.12 84 ARG A N 1
ATOM 678 C CA . ARG A 1 84 ? 14.226 -10.337 -8.166 1.00 88.12 84 ARG A CA 1
ATOM 679 C C . ARG A 1 84 ? 15.513 -10.467 -7.369 1.00 88.12 84 ARG A C 1
ATOM 681 O O . ARG A 1 84 ? 16.526 -10.868 -7.935 1.00 88.12 84 ARG A O 1
ATOM 688 N N . ASP A 1 85 ? 15.454 -10.126 -6.093 1.00 86.69 85 ASP A N 1
ATOM 689 C CA . ASP A 1 85 ? 16.547 -10.306 -5.145 1.00 86.69 85 ASP A CA 1
ATOM 690 C C . ASP A 1 85 ? 15.958 -10.738 -3.803 1.00 86.69 85 ASP A C 1
ATOM 692 O O . ASP A 1 85 ? 15.219 -9.985 -3.168 1.00 86.69 85 ASP A O 1
ATOM 696 N N . ASN A 1 86 ? 16.256 -11.977 -3.407 1.00 84.19 86 ASN A N 1
ATOM 697 C CA . ASN A 1 86 ? 15.678 -12.636 -2.238 1.00 84.19 86 ASN A CA 1
ATOM 698 C C . ASN A 1 86 ? 14.141 -12.515 -2.200 1.00 84.19 86 ASN A C 1
ATOM 700 O O . ASN A 1 86 ? 13.451 -13.073 -3.054 1.00 84.19 86 ASN A O 1
ATOM 704 N N . ASP A 1 87 ? 13.612 -11.799 -1.211 1.00 86.31 87 ASP A N 1
ATOM 7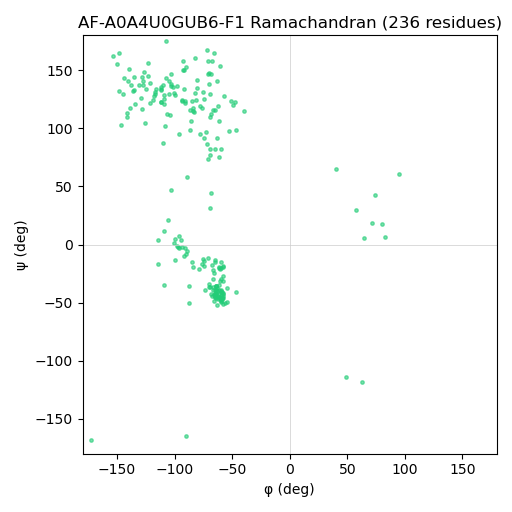05 C CA . ASP A 1 87 ? 12.190 -11.613 -0.935 1.00 86.31 87 ASP A CA 1
ATOM 706 C C . ASP A 1 87 ? 11.609 -10.313 -1.522 1.00 86.31 87 ASP A C 1
ATOM 708 O O . ASP A 1 87 ? 10.443 -9.984 -1.276 1.00 86.31 87 ASP A O 1
ATOM 712 N N . VAL A 1 88 ? 12.401 -9.588 -2.321 1.00 90.25 88 VAL A N 1
ATOM 713 C CA . VAL A 1 88 ? 12.010 -8.331 -2.960 1.00 90.25 88 VAL A CA 1
ATOM 714 C C . VAL A 1 88 ? 12.004 -8.463 -4.483 1.00 90.25 88 VAL A C 1
ATOM 716 O O . VAL A 1 88 ? 12.946 -8.946 -5.119 1.00 90.25 88 VAL A O 1
ATOM 719 N N . ILE A 1 89 ? 10.929 -7.970 -5.090 1.00 91.56 89 ILE A N 1
ATOM 720 C CA . ILE A 1 89 ? 10.769 -7.829 -6.530 1.00 91.56 89 ILE A CA 1
ATOM 721 C C . ILE A 1 89 ? 10.816 -6.346 -6.887 1.00 91.56 89 ILE A C 1
ATOM 723 O O . ILE A 1 89 ? 9.990 -5.557 -6.440 1.00 91.56 89 ILE A O 1
ATOM 727 N N . TYR A 1 90 ? 11.770 -5.970 -7.726 1.00 92.38 90 TYR A N 1
ATOM 728 C CA . TYR A 1 90 ? 11.939 -4.623 -8.251 1.00 92.38 90 TYR A CA 1
ATOM 729 C C . TYR A 1 90 ? 11.325 -4.521 -9.639 1.00 92.38 90 TYR A C 1
ATOM 731 O O . TYR A 1 90 ? 11.560 -5.375 -10.501 1.00 92.38 90 TYR A O 1
ATOM 739 N N . LEU A 1 91 ? 10.602 -3.432 -9.875 1.00 93.19 91 LEU A N 1
ATOM 740 C CA . LEU A 1 91 ? 9.948 -3.124 -11.137 1.00 93.19 91 LEU A CA 1
ATOM 741 C C . LEU A 1 91 ? 10.454 -1.797 -11.677 1.00 93.19 91 LEU A C 1
ATOM 743 O O . LEU A 1 91 ? 10.302 -0.762 -11.032 1.00 93.19 91 LEU A O 1
ATOM 747 N N . ALA A 1 92 ? 11.013 -1.832 -12.881 1.00 94.00 92 ALA A N 1
ATOM 748 C CA . ALA A 1 92 ? 11.266 -0.644 -13.675 1.00 94.00 92 ALA A CA 1
ATOM 749 C C . ALA A 1 92 ? 9.980 -0.296 -14.423 1.00 94.00 92 ALA A C 1
ATOM 751 O O . ALA A 1 92 ? 9.496 -1.090 -15.235 1.00 94.00 92 ALA A O 1
ATOM 752 N N . LEU A 1 93 ? 9.421 0.875 -14.141 1.00 93.62 93 LEU A N 1
ATOM 753 C CA . LEU A 1 93 ? 8.091 1.263 -14.591 1.00 93.62 93 LEU A CA 1
ATOM 754 C C . LEU A 1 93 ? 8.135 2.543 -15.427 1.00 93.62 93 LEU A C 1
ATOM 756 O O . LEU A 1 93 ? 8.807 3.504 -15.065 1.00 93.62 93 LEU A O 1
ATOM 760 N N . GLU A 1 94 ? 7.356 2.591 -16.504 1.00 92.88 94 GLU A N 1
ATOM 761 C CA . GLU A 1 94 ? 7.107 3.781 -17.329 1.00 92.88 94 GLU A CA 1
ATOM 762 C C . GLU A 1 94 ? 5.655 4.219 -17.168 1.00 92.88 94 GLU A C 1
ATOM 764 O O . GLU A 1 94 ? 4.743 3.457 -17.479 1.00 92.88 94 GLU A O 1
ATOM 769 N N . ARG A 1 95 ? 5.421 5.460 -16.742 1.00 90.25 95 ARG A N 1
ATOM 770 C CA . ARG A 1 95 ? 4.070 6.029 -16.710 1.00 90.25 95 ARG A CA 1
ATOM 771 C C . ARG A 1 95 ? 3.560 6.249 -18.132 1.00 90.25 95 ARG A C 1
ATOM 773 O O . ARG A 1 95 ? 4.232 6.879 -18.953 1.00 90.25 95 ARG A O 1
ATOM 780 N N . LEU A 1 96 ? 2.360 5.749 -18.395 1.00 86.75 96 LEU A N 1
ATOM 781 C CA . LEU A 1 96 ? 1.677 5.828 -19.686 1.00 86.75 96 LEU A CA 1
ATOM 782 C C . LEU A 1 96 ? 0.691 6.998 -19.767 1.00 86.75 96 LEU A C 1
ATOM 784 O O . LEU A 1 96 ? 0.061 7.200 -20.804 1.00 86.75 96 LEU A O 1
ATOM 788 N N . ASP A 1 97 ? 0.513 7.744 -18.680 1.00 72.88 97 ASP A N 1
ATOM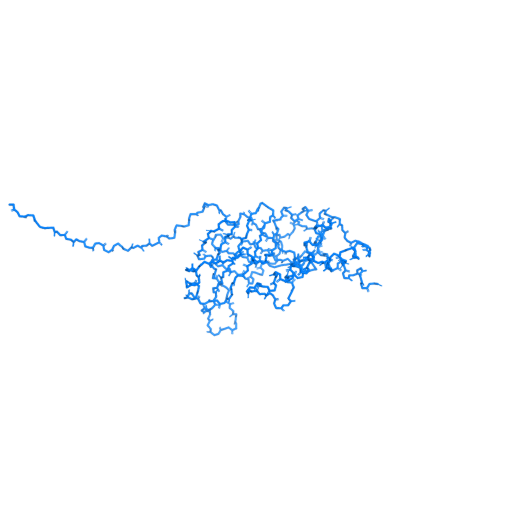 789 C CA . ASP A 1 97 ? -0.475 8.813 -18.632 1.00 72.88 97 ASP A CA 1
ATOM 790 C C . ASP A 1 97 ? 0.073 10.094 -19.256 1.00 72.88 97 ASP A C 1
ATOM 792 O O . ASP A 1 97 ? 1.163 10.572 -18.928 1.00 72.88 97 ASP A O 1
ATOM 796 N N . ASN A 1 98 ? -0.723 10.671 -20.152 1.00 57.66 98 ASN A N 1
ATOM 797 C CA . ASN A 1 98 ? -0.466 11.993 -20.695 1.00 57.66 98 ASN A CA 1
ATOM 798 C C . ASN A 1 98 ? -0.834 13.021 -19.627 1.00 57.66 98 ASN A C 1
ATOM 800 O O . ASN A 1 98 ? -1.935 12.976 -19.081 1.00 57.66 98 ASN A O 1
ATOM 804 N N . ILE A 1 99 ? 0.048 13.980 -19.351 1.00 57.72 99 ILE A N 1
ATOM 805 C CA . ILE A 1 99 ? -0.330 15.125 -18.521 1.00 57.72 99 ILE A CA 1
ATOM 806 C C . ILE A 1 99 ? -0.994 16.148 -19.447 1.00 57.72 99 ILE A C 1
ATOM 808 O O . ILE A 1 99 ? -0.294 16.687 -20.305 1.00 57.72 99 ILE A O 1
ATOM 812 N N . PRO A 1 100 ? -2.300 16.452 -19.285 1.00 52.00 100 PRO A N 1
ATOM 813 C CA . PRO A 1 100 ? -3.063 17.275 -20.236 1.00 52.00 100 PRO A CA 1
ATOM 814 C C . PRO A 1 100 ? -2.515 18.695 -20.437 1.00 52.00 100 PRO A C 1
ATOM 816 O O . PRO A 1 100 ? -2.898 19.382 -21.374 1.00 52.00 100 PRO A O 1
ATOM 819 N N . LEU A 1 101 ? -1.630 19.141 -19.541 1.00 55.94 101 LEU A N 1
ATOM 820 C CA . LEU A 1 101 ? -1.125 20.510 -19.440 1.00 55.94 101 LEU A CA 1
ATOM 821 C C . LEU A 1 101 ? 0.344 20.658 -19.875 1.00 55.94 101 LEU A C 1
ATOM 823 O O . LEU A 1 101 ? 0.968 21.675 -19.585 1.00 55.94 101 LEU A O 1
ATOM 827 N N . SER A 1 102 ? 0.945 19.641 -20.503 1.00 59.88 102 SER A N 1
ATOM 828 C CA . SER A 1 102 ? 2.321 19.728 -21.007 1.00 59.88 102 SER A CA 1
ATOM 829 C C . SER A 1 102 ? 2.347 19.960 -22.515 1.00 59.88 102 SER A C 1
ATOM 831 O O . SER A 1 102 ? 1.674 19.258 -23.261 1.00 59.88 102 SER A O 1
ATOM 833 N N . ASN A 1 103 ? 3.198 20.888 -22.966 1.00 63.62 103 ASN A N 1
ATOM 834 C CA . ASN A 1 103 ? 3.483 21.102 -24.392 1.00 63.62 103 ASN A CA 1
ATOM 835 C C . ASN A 1 103 ? 4.188 19.896 -25.044 1.00 63.62 103 ASN A C 1
ATOM 837 O O . ASN A 1 103 ? 4.272 19.819 -26.267 1.00 63.62 103 ASN A O 1
ATOM 841 N N . SER A 1 104 ? 4.682 18.959 -24.230 1.00 62.41 104 SER A N 1
ATOM 842 C CA . SER A 1 104 ? 5.225 17.682 -24.674 1.00 62.41 104 SER A CA 1
ATOM 843 C C . SER A 1 104 ? 4.197 16.591 -24.370 1.00 62.41 104 SER A C 1
ATOM 845 O O . SER A 1 104 ? 3.993 16.275 -23.194 1.00 62.41 104 SER A O 1
ATOM 847 N N . PRO A 1 105 ? 3.563 15.976 -25.388 1.00 65.69 105 PRO A N 1
ATOM 848 C CA . PRO A 1 105 ? 2.566 14.924 -25.171 1.00 65.69 105 PRO A CA 1
ATOM 849 C C . PRO A 1 105 ? 3.161 13.710 -24.447 1.00 65.69 105 PRO A C 1
ATOM 851 O O . PRO A 1 105 ? 2.440 12.939 -23.825 1.00 65.69 105 PRO A O 1
ATOM 854 N N . VAL A 1 106 ? 4.488 13.571 -24.497 1.00 71.88 106 VAL A N 1
ATOM 855 C CA . VAL A 1 106 ? 5.253 12.514 -23.855 1.00 71.88 106 VAL A CA 1
ATOM 856 C C . VAL A 1 106 ? 6.376 13.149 -23.041 1.00 71.88 106 VAL A C 1
ATOM 858 O O . VAL A 1 106 ? 7.255 13.805 -23.596 1.00 71.88 106 VAL A O 1
ATOM 861 N N . ARG A 1 107 ? 6.356 12.965 -21.718 1.00 75.31 107 ARG A N 1
ATOM 862 C CA . ARG A 1 107 ? 7.422 13.461 -20.839 1.00 75.31 107 ARG A CA 1
ATOM 863 C C . ARG A 1 107 ? 8.629 12.530 -20.852 1.00 75.31 107 ARG A C 1
ATOM 865 O O . ARG A 1 107 ? 8.479 11.310 -20.842 1.00 75.31 107 ARG A O 1
ATOM 872 N N . GLU A 1 108 ? 9.827 13.100 -20.818 1.00 84.50 108 GLU A N 1
ATOM 873 C CA . GLU A 1 108 ? 11.063 12.321 -20.679 1.00 84.50 108 GLU A CA 1
ATOM 874 C C . GLU A 1 108 ? 11.173 11.696 -19.281 1.00 84.50 108 GLU A C 1
ATOM 876 O O . GLU A 1 108 ? 11.571 10.541 -19.145 1.00 84.50 108 GLU A O 1
ATOM 881 N N . ASN A 1 109 ? 10.724 12.422 -18.255 1.00 88.38 109 ASN A N 1
ATOM 882 C CA . ASN A 1 109 ? 10.809 12.054 -16.845 1.00 88.38 109 ASN A CA 1
ATOM 883 C C . ASN A 1 109 ? 9.594 11.241 -16.346 1.00 88.38 109 ASN A C 1
ATOM 885 O O . ASN A 1 109 ? 8.868 11.650 -15.436 1.00 88.38 109 ASN A O 1
ATOM 889 N N . ARG A 1 110 ? 9.330 10.093 -16.973 1.00 89.44 110 ARG A N 1
ATOM 890 C CA . ARG A 1 110 ? 8.161 9.235 -16.680 1.00 89.44 110 ARG A CA 1
ATOM 891 C C . ARG A 1 110 ? 8.505 7.869 -16.100 1.00 89.44 110 ARG A C 1
ATOM 893 O O . ARG A 1 110 ? 7.604 7.058 -15.890 1.00 89.44 110 ARG A O 1
ATOM 900 N N . TYR A 1 111 ? 9.779 7.613 -15.836 1.00 92.81 111 TYR A N 1
ATOM 901 C CA . TYR A 1 111 ? 10.231 6.346 -15.288 1.00 92.81 111 TYR A CA 1
ATOM 902 C C . TYR A 1 111 ? 10.289 6.393 -13.759 1.00 92.81 111 TYR A C 1
ATOM 904 O O . TYR A 1 111 ? 10.465 7.452 -13.154 1.00 92.81 111 TYR A O 1
ATOM 912 N N . HIS A 1 112 ? 10.079 5.251 -13.121 1.00 93.00 112 HIS A N 1
ATOM 913 C CA . HIS A 1 112 ? 10.156 5.082 -11.671 1.00 93.00 112 HIS A CA 1
ATOM 914 C C . HIS A 1 112 ? 10.505 3.637 -11.333 1.00 93.00 112 HIS A C 1
ATOM 916 O O . HIS A 1 112 ? 10.369 2.749 -12.181 1.00 93.00 112 HIS A O 1
ATOM 922 N N . VAL A 1 113 ? 10.966 3.415 -10.104 1.00 94.00 113 VAL A N 1
ATOM 923 C CA . VAL A 1 113 ? 11.215 2.073 -9.582 1.00 94.00 113 VAL A CA 1
ATOM 924 C C . VAL A 1 113 ? 10.316 1.812 -8.391 1.00 94.00 113 VAL A C 1
ATOM 926 O O . VAL A 1 113 ? 10.327 2.571 -7.425 1.00 94.00 113 VAL A O 1
ATOM 929 N N . LEU A 1 114 ? 9.598 0.698 -8.457 1.00 93.81 114 LEU A N 1
ATOM 930 C CA . LEU A 1 114 ? 8.760 0.181 -7.386 1.00 93.81 114 LEU A CA 1
ATOM 931 C C . LEU A 1 114 ? 9.383 -1.109 -6.845 1.00 93.81 114 LEU A C 1
ATOM 933 O O . LEU A 1 114 ? 9.753 -1.987 -7.626 1.00 93.81 114 LEU A O 1
ATOM 937 N N . ALA A 1 115 ? 9.483 -1.236 -5.526 1.00 94.12 115 ALA A N 1
ATOM 938 C CA . ALA A 1 115 ? 9.820 -2.490 -4.864 1.00 94.12 115 ALA A CA 1
ATOM 939 C C . ALA A 1 115 ? 8.561 -3.120 -4.261 1.00 94.12 115 ALA A C 1
ATOM 941 O O . ALA A 1 115 ? 7.755 -2.436 -3.630 1.00 94.12 115 ALA A O 1
ATOM 942 N N . ILE A 1 116 ? 8.418 -4.429 -4.445 1.00 92.81 116 ILE A N 1
ATOM 943 C CA . ILE A 1 116 ? 7.362 -5.257 -3.869 1.00 92.81 116 ILE A CA 1
ATOM 944 C C . ILE A 1 116 ? 8.022 -6.309 -2.988 1.00 92.81 116 ILE A C 1
ATOM 946 O O . ILE A 1 116 ? 8.876 -7.054 -3.466 1.00 92.81 116 ILE A O 1
ATOM 950 N N . ARG A 1 117 ? 7.636 -6.383 -1.719 1.00 90.38 117 ARG A N 1
ATOM 951 C CA . ARG A 1 117 ? 8.128 -7.394 -0.779 1.00 90.38 117 ARG A CA 1
ATOM 952 C C . ARG A 1 117 ? 7.080 -8.483 -0.580 1.00 90.38 117 ARG A C 1
ATOM 954 O O . ARG A 1 117 ? 5.891 -8.181 -0.486 1.00 90.38 117 ARG A O 1
ATOM 961 N N . GLN A 1 118 ? 7.554 -9.731 -0.543 1.00 74.00 118 GLN A N 1
ATOM 962 C CA . GLN A 1 118 ? 6.824 -10.919 -0.079 1.00 74.00 118 GLN A CA 1
ATOM 963 C C . GLN A 1 118 ? 5.343 -10.969 -0.500 1.00 74.00 118 GLN A C 1
ATOM 965 O O . GLN A 1 118 ? 4.457 -10.934 0.354 1.00 74.00 118 GLN A O 1
ATOM 970 N N . PRO A 1 119 ? 5.037 -11.063 -1.807 1.00 76.62 119 PRO A N 1
ATOM 971 C CA . PRO A 1 119 ? 3.659 -11.253 -2.224 1.00 76.62 119 PRO A CA 1
ATOM 972 C C . PRO A 1 119 ? 3.128 -12.586 -1.682 1.00 76.62 119 PRO A C 1
ATOM 974 O O . PRO A 1 119 ? 3.650 -13.655 -2.002 1.00 76.62 119 PRO A O 1
ATOM 977 N N . THR A 1 120 ? 2.083 -12.516 -0.863 1.00 82.94 120 THR A N 1
ATOM 978 C CA . THR A 1 120 ? 1.322 -13.671 -0.381 1.00 82.94 120 THR A CA 1
ATOM 979 C C . THR A 1 120 ? -0.044 -13.723 -1.067 1.00 82.94 120 THR A C 1
ATOM 981 O O . THR A 1 120 ? -0.446 -12.808 -1.795 1.00 82.94 120 THR A O 1
ATOM 984 N N . ASP A 1 121 ? -0.813 -14.780 -0.798 1.00 82.19 121 ASP A N 1
ATOM 985 C CA . ASP A 1 121 ? -2.213 -14.851 -1.229 1.00 82.19 121 ASP A CA 1
ATOM 986 C C . ASP A 1 121 ? -3.083 -13.730 -0.637 1.00 82.19 121 ASP A C 1
ATOM 988 O O . ASP A 1 121 ? -4.140 -13.416 -1.191 1.00 82.19 121 ASP A O 1
ATOM 992 N N . HIS A 1 122 ? -2.648 -13.120 0.471 1.00 89.06 122 HIS A N 1
ATOM 993 C CA . HIS A 1 122 ? -3.435 -12.161 1.239 1.00 89.06 122 HIS A CA 1
ATOM 994 C C . HIS A 1 122 ? -2.942 -10.729 1.133 1.00 89.06 122 HIS A C 1
ATOM 996 O O . HIS A 1 122 ? -3.769 -9.817 1.140 1.00 89.06 122 HIS A O 1
ATOM 1002 N N . THR A 1 123 ? -1.635 -10.531 1.027 1.00 92.19 123 THR A N 1
ATOM 1003 C CA . THR A 1 123 ? -0.993 -9.221 1.101 1.00 92.19 123 THR A CA 1
ATOM 1004 C C . THR A 1 123 ? 0.128 -9.086 0.086 1.00 92.19 123 THR A C 1
ATOM 1006 O O . THR A 1 123 ? 0.789 -10.060 -0.269 1.00 92.19 123 THR A O 1
ATOM 1009 N N . ILE A 1 124 ? 0.363 -7.852 -0.340 1.00 92.38 124 ILE A N 1
ATOM 1010 C CA . ILE A 1 124 ? 1.641 -7.423 -0.902 1.00 92.38 124 ILE A CA 1
ATOM 1011 C C . ILE A 1 124 ? 2.101 -6.191 -0.136 1.00 92.38 124 ILE A C 1
ATOM 1013 O O . ILE A 1 124 ? 1.287 -5.379 0.302 1.00 92.38 124 ILE A O 1
ATOM 1017 N N . GLU A 1 125 ? 3.404 -6.031 -0.013 1.00 93.56 125 GLU A N 1
ATOM 1018 C CA . GLU A 1 125 ? 4.011 -4.844 0.568 1.00 93.56 125 GLU A CA 1
ATOM 1019 C C . GLU A 1 125 ? 4.703 -4.058 -0.541 1.00 93.56 125 GLU A C 1
ATOM 1021 O O . GLU A 1 125 ? 5.385 -4.648 -1.381 1.00 93.56 125 GLU A O 1
ATOM 1026 N N . MET A 1 126 ? 4.559 -2.732 -0.561 1.00 93.69 126 MET A N 1
ATOM 1027 C CA . MET A 1 126 ? 5.055 -1.887 -1.653 1.00 93.69 126 MET A CA 1
ATOM 1028 C C . MET A 1 126 ? 5.773 -0.622 -1.179 1.00 93.69 126 MET A C 1
ATOM 1030 O O . MET A 1 126 ? 5.333 0.027 -0.232 1.00 93.69 126 MET A O 1
ATOM 1034 N N . VAL A 1 127 ? 6.825 -0.213 -1.894 1.00 93.56 127 VAL A N 1
ATOM 1035 C CA . VAL A 1 127 ? 7.480 1.092 -1.705 1.00 93.56 127 VAL A CA 1
ATOM 1036 C C . VAL A 1 127 ? 8.050 1.630 -3.020 1.00 93.56 127 VAL A C 1
ATOM 1038 O O . VAL A 1 127 ? 8.745 0.920 -3.751 1.00 93.56 127 VAL A O 1
ATOM 1041 N N . ASP A 1 128 ? 7.771 2.898 -3.327 1.00 91.81 128 ASP A N 1
ATOM 1042 C CA . ASP A 1 128 ? 8.421 3.606 -4.433 1.00 91.81 128 ASP A CA 1
ATOM 1043 C C . ASP A 1 128 ? 9.858 3.971 -4.031 1.00 91.81 128 ASP A C 1
ATOM 1045 O O . ASP A 1 128 ? 10.092 4.629 -3.017 1.00 91.81 128 ASP A O 1
ATOM 1049 N N . LEU A 1 129 ? 10.838 3.557 -4.833 1.00 91.12 129 LEU A N 1
ATOM 1050 C CA . LEU A 1 129 ? 12.249 3.881 -4.593 1.00 91.12 129 LEU A CA 1
ATOM 1051 C C . LEU A 1 129 ? 12.637 5.206 -5.234 1.00 91.12 129 LEU A C 1
ATOM 1053 O O . LEU A 1 129 ? 13.448 5.953 -4.693 1.00 91.12 129 LEU A O 1
ATOM 1057 N N . THR A 1 130 ? 12.067 5.494 -6.401 1.00 88.75 130 THR A N 1
ATOM 1058 C CA . THR A 1 130 ? 12.326 6.713 -7.166 1.00 88.75 130 THR A CA 1
ATOM 1059 C C . THR A 1 130 ? 11.092 7.098 -7.960 1.00 88.75 130 THR A C 1
ATOM 1061 O O . THR A 1 130 ? 10.278 6.244 -8.291 1.00 88.75 130 THR A O 1
ATOM 1064 N N . MET A 1 131 ? 10.955 8.378 -8.304 1.00 85.19 131 MET A N 1
ATOM 1065 C CA . MET A 1 131 ? 9.857 8.887 -9.125 1.00 85.19 131 MET A CA 1
ATOM 1066 C C . MET A 1 131 ? 10.372 9.939 -10.105 1.00 85.19 131 MET A C 1
ATOM 1068 O O . MET A 1 131 ? 11.166 10.792 -9.726 1.00 85.19 131 MET A O 1
ATOM 1072 N N . GLY A 1 132 ? 9.867 9.926 -11.341 1.00 88.12 132 GLY A N 1
ATOM 1073 C CA . GLY A 1 132 ? 10.128 10.998 -12.306 1.00 88.12 132 GLY A CA 1
ATOM 1074 C C . GLY A 1 132 ? 11.540 10.980 -12.891 1.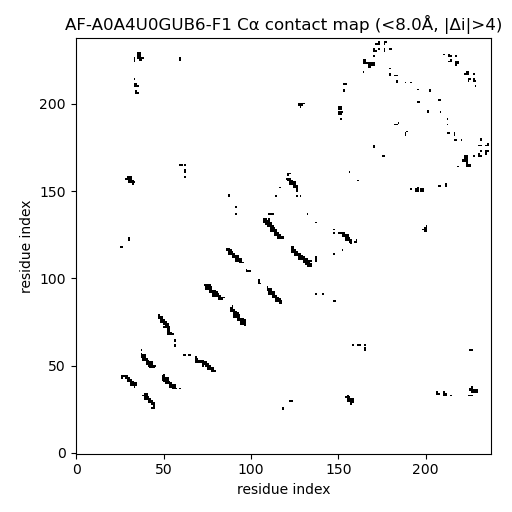00 88.12 132 GLY A C 1
ATOM 1075 O O . GLY A 1 132 ? 12.154 12.031 -13.023 1.00 88.12 132 GLY A O 1
ATOM 1076 N N . MET A 1 133 ? 12.043 9.798 -13.240 1.00 90.56 133 MET A N 1
ATOM 1077 C CA . MET A 1 133 ? 13.337 9.608 -13.896 1.00 90.56 133 MET A CA 1
ATOM 1078 C C . MET A 1 133 ? 13.205 9.631 -15.418 1.00 90.56 133 MET A C 1
ATOM 1080 O O . MET A 1 133 ? 12.172 9.240 -15.976 1.00 90.56 133 MET A O 1
ATOM 1084 N N . THR A 1 134 ? 14.273 10.032 -16.094 1.00 92.81 134 THR A N 1
ATOM 1085 C CA . THR A 1 134 ? 14.521 9.742 -17.508 1.00 92.81 134 THR A CA 1
ATOM 1086 C C . THR A 1 134 ? 14.885 8.270 -17.711 1.00 92.81 134 THR A C 1
ATOM 1088 O O . THR A 1 134 ? 15.201 7.544 -16.766 1.00 92.81 134 THR A O 1
ATOM 1091 N N . LYS A 1 135 ? 14.876 7.810 -18.967 1.00 91.31 135 LYS A N 1
ATOM 1092 C CA . LYS A 1 135 ? 15.302 6.442 -19.294 1.00 91.31 135 LYS A CA 1
ATOM 1093 C C . LYS A 1 135 ? 16.780 6.195 -18.959 1.00 91.31 135 LYS A C 1
ATOM 1095 O O . LYS A 1 135 ? 17.111 5.147 -18.428 1.00 91.31 135 LYS A O 1
ATOM 1100 N N . ILE A 1 136 ? 17.645 7.178 -19.218 1.00 91.81 136 ILE A N 1
ATOM 1101 C CA . ILE A 1 136 ? 19.090 7.075 -18.955 1.00 91.81 136 ILE A CA 1
ATOM 1102 C C . ILE A 1 136 ? 19.362 6.938 -17.450 1.00 91.81 136 ILE A C 1
ATOM 1104 O O . ILE A 1 136 ? 20.184 6.120 -17.035 1.00 91.81 136 ILE A O 1
ATOM 1108 N N . GLU A 1 137 ? 18.656 7.713 -16.625 1.00 93.31 137 GLU A N 1
ATOM 1109 C CA . GLU A 1 137 ? 18.752 7.616 -15.164 1.00 93.31 137 GLU A CA 1
ATOM 1110 C C . GLU A 1 137 ? 18.238 6.268 -14.652 1.00 93.31 137 GLU A C 1
ATOM 1112 O O . GLU A 1 137 ? 18.891 5.659 -13.806 1.00 93.31 137 GLU A O 1
ATOM 1117 N N . LEU A 1 138 ? 17.116 5.774 -15.195 1.00 92.75 138 LEU A N 1
ATOM 1118 C CA . LEU A 1 138 ? 16.601 4.444 -14.872 1.00 92.75 138 LEU A CA 1
ATOM 1119 C C . LEU A 1 138 ? 17.639 3.360 -15.189 1.00 92.75 138 LEU A C 1
ATOM 1121 O O . LEU A 1 138 ? 17.934 2.550 -14.315 1.00 92.75 138 LEU A O 1
ATOM 1125 N N . ASP A 1 139 ? 18.202 3.357 -16.398 1.00 89.69 139 ASP A N 1
ATOM 1126 C CA . ASP A 1 139 ? 19.176 2.348 -16.833 1.00 89.69 139 ASP A CA 1
ATOM 1127 C C . ASP A 1 139 ? 20.442 2.377 -15.952 1.00 89.69 139 ASP A C 1
ATOM 1129 O O . ASP A 1 139 ? 20.967 1.331 -15.566 1.00 89.69 139 ASP A O 1
ATOM 1133 N N . SER A 1 140 ? 20.888 3.577 -15.562 1.00 88.62 140 SER A N 1
ATOM 1134 C CA . SER A 1 140 ? 22.036 3.767 -14.665 1.00 88.62 140 SER A CA 1
ATOM 1135 C C . SER A 1 140 ? 21.753 3.262 -13.247 1.00 88.62 140 SER A C 1
ATOM 1137 O O . SER A 1 140 ? 22.581 2.571 -12.658 1.00 88.62 140 SER A O 1
ATOM 1139 N N . LEU A 1 141 ? 20.574 3.569 -12.700 1.00 86.19 141 LEU A N 1
ATOM 1140 C CA . LEU A 1 141 ? 20.138 3.090 -11.387 1.00 86.19 141 LEU A CA 1
ATOM 1141 C C . LEU A 1 141 ? 19.963 1.568 -11.373 1.00 86.19 141 LEU A C 1
ATOM 1143 O O . LEU A 1 141 ? 20.315 0.909 -10.398 1.00 86.19 141 LEU A O 1
ATOM 1147 N N . TRP A 1 142 ? 19.429 0.998 -12.453 1.00 82.62 142 TRP A N 1
ATOM 1148 C CA . TRP A 1 142 ? 19.171 -0.436 -12.565 1.00 82.62 142 TRP A CA 1
ATOM 1149 C C . TRP A 1 142 ? 20.453 -1.278 -12.581 1.00 82.62 142 TRP A C 1
ATOM 1151 O O . TRP A 1 142 ? 20.420 -2.460 -12.229 1.00 82.62 142 TRP A O 1
ATOM 1161 N N . ALA A 1 143 ? 21.585 -0.666 -12.940 1.00 77.62 143 ALA A N 1
ATOM 1162 C CA . ALA A 1 143 ? 22.912 -1.266 -12.835 1.00 77.62 143 ALA A CA 1
ATOM 1163 C C . ALA A 1 143 ? 23.453 -1.314 -11.390 1.00 77.62 143 ALA A C 1
ATOM 1165 O O . ALA A 1 143 ? 24.440 -2.005 -11.137 1.00 77.62 143 ALA A O 1
ATOM 1166 N N . LEU A 1 144 ? 22.826 -0.608 -10.441 1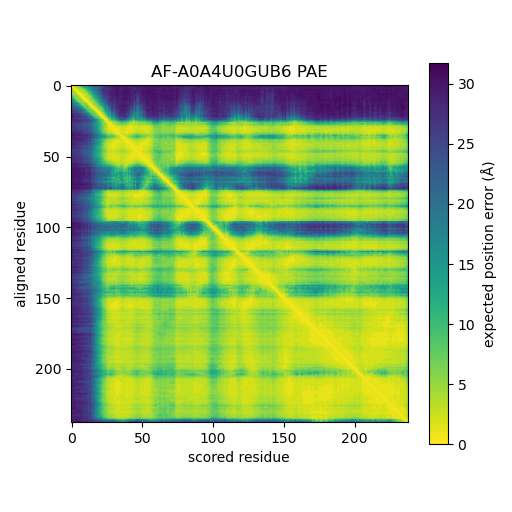.00 80.06 144 LEU A N 1
ATOM 1167 C CA . LEU A 1 144 ? 23.226 -0.578 -9.034 1.00 80.06 144 LEU A CA 1
ATOM 1168 C C . LEU A 1 144 ? 22.489 -1.634 -8.194 1.00 80.06 144 LEU A C 1
ATOM 1170 O O . LEU A 1 144 ? 21.389 -2.099 -8.522 1.00 80.06 144 LEU A O 1
ATOM 1174 N N . ASP A 1 145 ? 23.099 -1.974 -7.058 1.00 77.44 145 ASP A N 1
ATOM 1175 C CA . ASP A 1 145 ? 22.458 -2.732 -5.985 1.00 77.44 145 ASP A CA 1
ATOM 1176 C C . ASP A 1 145 ? 21.367 -1.861 -5.337 1.00 77.44 145 ASP A C 1
ATOM 1178 O O . ASP A 1 145 ? 21.658 -0.831 -4.726 1.00 77.44 145 ASP A O 1
ATOM 1182 N N . LEU A 1 146 ? 20.098 -2.242 -5.519 1.00 80.44 146 LEU A N 1
ATOM 1183 C CA . LEU A 1 146 ? 18.971 -1.529 -4.915 1.00 80.44 146 LEU A CA 1
ATOM 1184 C C . LEU A 1 146 ? 18.695 -2.183 -3.573 1.00 80.44 146 LEU A C 1
ATOM 1186 O O . LEU A 1 146 ? 18.428 -3.378 -3.519 1.00 80.44 146 LEU A O 1
ATOM 1190 N N . ARG A 1 147 ? 18.716 -1.397 -2.499 1.00 79.88 147 ARG A N 1
ATOM 1191 C CA . ARG A 1 147 ? 18.471 -1.900 -1.146 1.00 79.88 147 ARG A CA 1
ATOM 1192 C C . ARG A 1 147 ? 17.143 -1.387 -0.632 1.00 79.88 147 ARG A C 1
ATOM 1194 O O . ARG A 1 147 ? 17.084 -0.357 0.027 1.00 79.88 147 ARG A O 1
ATOM 1201 N N . ALA A 1 148 ? 16.076 -2.118 -0.939 1.00 82.94 148 ALA A N 1
ATOM 1202 C CA . ALA A 1 148 ? 14.759 -1.823 -0.385 1.00 82.94 148 ALA A CA 1
ATOM 1203 C C . ALA A 1 148 ? 14.468 -2.586 0.916 1.00 82.94 148 ALA A C 1
ATOM 1205 O O . ALA A 1 148 ? 13.489 -2.287 1.580 1.00 82.94 148 ALA A O 1
ATOM 1206 N N . LYS A 1 149 ? 15.289 -3.563 1.320 1.00 77.12 149 LYS A N 1
ATOM 1207 C CA . LYS A 1 149 ? 15.012 -4.418 2.493 1.00 77.12 149 LYS A CA 1
ATOM 1208 C C . LYS A 1 149 ? 14.836 -3.657 3.823 1.00 77.12 149 LYS A C 1
ATOM 1210 O O . LYS A 1 149 ? 14.098 -4.110 4.690 1.00 77.12 149 LYS A O 1
ATOM 1215 N N . ASP A 1 150 ? 15.447 -2.484 3.955 1.00 83.50 150 ASP A N 1
ATOM 1216 C CA . ASP A 1 150 ? 15.410 -1.692 5.190 1.00 83.50 150 ASP A CA 1
ATOM 1217 C C . ASP A 1 150 ? 14.381 -0.545 5.119 1.00 83.50 150 ASP A C 1
ATOM 1219 O O . ASP A 1 150 ? 14.244 0.225 6.064 1.00 83.50 150 ASP A O 1
ATOM 1223 N N . LEU A 1 151 ? 13.652 -0.422 4.002 1.00 90.69 151 LEU A N 1
ATOM 1224 C CA . LEU A 1 151 ? 12.634 0.611 3.820 1.00 90.69 151 LEU A CA 1
ATOM 1225 C C . LEU A 1 151 ? 11.307 0.220 4.466 1.00 90.69 151 LEU A C 1
ATOM 1227 O O . LEU A 1 151 ? 11.018 -0.958 4.696 1.00 90.69 151 LEU A O 1
ATOM 1231 N N . PHE A 1 152 ? 10.472 1.228 4.699 1.00 93.50 152 PHE A N 1
ATOM 1232 C CA . PHE A 1 152 ? 9.105 1.049 5.160 1.00 93.50 152 PHE A CA 1
ATOM 1233 C C . PHE A 1 152 ? 8.167 0.798 3.974 1.00 93.50 152 PHE A C 1
ATOM 1235 O O . PHE A 1 152 ? 8.089 1.620 3.058 1.00 93.50 152 PHE A O 1
ATOM 1242 N N . PHE A 1 153 ? 7.441 -0.320 4.000 1.00 94.12 153 PHE A N 1
ATOM 1243 C CA . PHE A 1 153 ? 6.521 -0.716 2.933 1.00 94.12 153 PHE A CA 1
ATOM 1244 C C . PHE A 1 153 ? 5.075 -0.455 3.344 1.00 94.12 153 PHE A C 1
ATOM 1246 O O . PHE A 1 153 ? 4.709 -0.596 4.509 1.00 94.12 153 PHE A O 1
ATOM 1253 N N . ILE A 1 154 ? 4.253 -0.105 2.362 1.00 94.69 154 ILE A N 1
ATOM 1254 C CA . ILE A 1 154 ? 2.807 0.059 2.494 1.00 94.69 154 ILE A CA 1
ATOM 1255 C C . ILE A 1 154 ? 2.127 -1.266 2.161 1.00 94.69 154 ILE A C 1
ATOM 1257 O O . ILE A 1 154 ? 2.459 -1.888 1.148 1.00 94.69 154 ILE A O 1
ATOM 1261 N N . THR A 1 155 ? 1.172 -1.687 2.985 1.00 94.88 155 THR A N 1
ATOM 1262 C CA . THR A 1 155 ? 0.528 -2.995 2.857 1.00 94.88 155 THR A CA 1
ATOM 1263 C C . THR A 1 155 ? -0.741 -2.886 2.026 1.00 94.88 155 THR A C 1
ATOM 1265 O O . THR A 1 155 ? -1.670 -2.159 2.368 1.00 94.88 155 THR A O 1
ATOM 1268 N N . TYR A 1 156 ? -0.822 -3.653 0.947 1.00 93.31 156 TYR A N 1
ATOM 1269 C CA . TYR A 1 156 ? -2.035 -3.817 0.156 1.00 93.31 156 TYR A CA 1
ATOM 1270 C C . TYR A 1 156 ? -2.609 -5.211 0.400 1.00 93.31 156 TYR A C 1
ATOM 1272 O O . TYR A 1 156 ? -1.876 -6.192 0.512 1.00 93.31 156 TYR A O 1
ATOM 1280 N N . PHE A 1 157 ? -3.932 -5.312 0.428 1.00 92.31 157 PHE A N 1
ATOM 1281 C CA . PHE A 1 157 ? -4.669 -6.522 0.770 1.00 92.31 157 PHE A CA 1
ATOM 1282 C C . PHE A 1 157 ? -5.405 -7.073 -0.449 1.00 92.31 157 PHE A C 1
ATOM 1284 O O . PHE A 1 157 ? -6.043 -6.334 -1.193 1.00 92.31 157 PHE A O 1
ATOM 1291 N N . SER A 1 158 ? -5.344 -8.383 -0.658 1.00 89.94 158 SER A N 1
ATOM 1292 C CA . SER A 1 158 ? -6.180 -9.060 -1.651 1.00 89.94 158 SER A CA 1
ATOM 1293 C C . SER A 1 158 ? -7.666 -8.868 -1.332 1.00 89.94 158 SER A C 1
ATOM 1295 O O . SER A 1 158 ? -8.046 -8.738 -0.165 1.00 89.94 158 SER A O 1
ATOM 1297 N N . ASP A 1 159 ? -8.517 -8.932 -2.357 1.00 83.62 159 ASP A N 1
ATOM 1298 C CA . ASP A 1 159 ? -9.971 -8.785 -2.196 1.00 83.62 159 ASP A CA 1
ATOM 1299 C C . ASP A 1 159 ? -10.568 -9.767 -1.174 1.00 83.62 159 ASP A C 1
ATOM 1301 O O . ASP A 1 159 ? -11.469 -9.409 -0.415 1.00 83.62 159 ASP A O 1
ATOM 1305 N N . ASP A 1 160 ? -10.064 -11.001 -1.120 1.00 83.88 160 ASP A N 1
ATOM 1306 C CA . ASP A 1 160 ? -10.556 -12.000 -0.170 1.00 83.88 160 ASP A CA 1
ATOM 1307 C C . ASP A 1 160 ? -10.087 -11.722 1.258 1.00 83.88 160 ASP A C 1
ATOM 1309 O O . ASP A 1 160 ? -10.873 -11.851 2.197 1.00 83.88 160 ASP A O 1
ATOM 1313 N N . HIS A 1 161 ? -8.841 -11.274 1.439 1.00 89.56 161 HIS A N 1
ATOM 1314 C CA . HIS A 1 161 ? -8.371 -10.870 2.764 1.00 89.56 161 HIS A CA 1
ATOM 1315 C C . HIS A 1 161 ? -9.155 -9.663 3.286 1.00 89.56 161 HIS A C 1
ATOM 1317 O O . HIS A 1 161 ? -9.497 -9.591 4.462 1.00 89.56 161 HIS A O 1
ATOM 1323 N N . TRP A 1 162 ? -9.534 -8.754 2.397 1.00 85.56 162 TRP A N 1
ATOM 1324 C CA . TRP A 1 162 ? -10.387 -7.623 2.725 1.00 85.56 162 TRP A CA 1
ATOM 1325 C C . TRP A 1 162 ? -11.760 -7.991 3.266 1.00 85.56 162 TRP A C 1
ATOM 1327 O O . TRP A 1 162 ? -12.219 -7.377 4.230 1.00 85.56 162 TRP A O 1
ATOM 1337 N N . LYS A 1 163 ? -12.404 -9.015 2.697 1.00 83.12 163 LYS A N 1
ATOM 1338 C CA . LYS A 1 163 ? -13.661 -9.535 3.250 1.00 83.12 163 LYS A CA 1
ATOM 1339 C C . LYS A 1 163 ? -13.457 -9.979 4.694 1.00 83.12 163 LYS A C 1
ATOM 1341 O O . LYS A 1 163 ? -14.274 -9.641 5.541 1.00 83.12 163 LYS A O 1
ATOM 1346 N N . ASN A 1 164 ? -12.341 -10.642 4.993 1.00 89.12 164 ASN A N 1
ATOM 1347 C CA . ASN A 1 164 ? -12.030 -11.058 6.360 1.00 89.12 164 ASN A CA 1
ATOM 1348 C C . ASN A 1 164 ? -11.811 -9.856 7.289 1.00 89.12 164 ASN A C 1
ATOM 1350 O O . ASN A 1 164 ? -12.346 -9.847 8.393 1.00 89.12 164 ASN A O 1
ATOM 1354 N N . LEU A 1 165 ? -11.101 -8.817 6.835 1.00 90.75 165 LEU A N 1
ATOM 1355 C CA . LEU A 1 165 ? -10.904 -7.594 7.623 1.00 90.75 165 LEU A CA 1
ATOM 1356 C C . LEU A 1 165 ? -12.226 -6.882 7.944 1.00 90.75 165 LEU A C 1
ATOM 1358 O O . LEU A 1 165 ? -12.383 -6.358 9.042 1.00 90.75 165 LEU A O 1
ATOM 1362 N N . SER A 1 166 ? -13.203 -6.914 7.032 1.00 86.94 166 SER A N 1
ATOM 1363 C CA . SER A 1 166 ? -14.524 -6.310 7.269 1.00 86.94 166 SER A CA 1
ATOM 1364 C C . SER A 1 166 ? -15.359 -7.008 8.348 1.00 86.94 166 SER A C 1
ATOM 1366 O O . SER A 1 166 ? -16.316 -6.424 8.854 1.00 86.94 166 SER A O 1
ATOM 1368 N N . LEU A 1 167 ? -15.004 -8.250 8.695 1.00 90.19 167 LEU A N 1
ATOM 1369 C CA . LEU A 1 167 ? -15.670 -9.050 9.726 1.00 90.19 167 LEU A CA 1
ATOM 1370 C C . LEU A 1 167 ? -15.065 -8.841 11.122 1.00 90.19 167 LEU A C 1
ATOM 1372 O O . LEU A 1 167 ? -15.585 -9.387 12.094 1.00 90.19 167 LEU A O 1
ATOM 1376 N N . LEU A 1 168 ? -13.970 -8.083 11.227 1.00 94.06 168 LEU A N 1
ATOM 1377 C CA . LEU A 1 168 ? -13.381 -7.699 12.508 1.00 94.06 168 LEU A CA 1
ATOM 1378 C C . LEU A 1 168 ? -14.325 -6.784 13.303 1.00 94.06 168 LEU A C 1
ATOM 1380 O O . LEU A 1 168 ? -15.289 -6.229 12.766 1.00 94.06 168 LEU A O 1
ATOM 1384 N N . LYS A 1 169 ? -14.038 -6.623 14.600 1.00 95.25 169 LYS A N 1
ATOM 1385 C CA . LYS A 1 169 ? -14.871 -5.838 15.519 1.00 95.25 169 LYS A CA 1
ATOM 1386 C C . LYS A 1 169 ? -15.022 -4.396 14.989 1.00 95.25 169 LYS A C 1
ATOM 1388 O O . LYS A 1 169 ? -14.007 -3.763 14.690 1.00 95.25 169 LYS A O 1
ATOM 1393 N N . PRO A 1 170 ? -16.245 -3.856 14.851 1.00 93.56 170 PRO A N 1
ATOM 1394 C CA . PRO A 1 170 ? -16.433 -2.448 14.506 1.00 93.56 170 PRO A CA 1
ATOM 1395 C C . PRO A 1 170 ? -15.970 -1.522 15.645 1.00 93.56 170 PRO A C 1
ATOM 1397 O O . PRO A 1 170 ? -15.895 -1.931 16.803 1.00 93.56 170 PRO A O 1
ATOM 1400 N N . ILE A 1 171 ? -15.654 -0.271 15.306 1.00 94.56 171 ILE A N 1
ATOM 1401 C CA . ILE A 1 171 ? -15.294 0.784 16.264 1.00 94.56 171 ILE A CA 1
ATOM 1402 C C . ILE A 1 171 ? -16.571 1.581 16.547 1.00 94.56 171 ILE A C 1
ATOM 1404 O O . ILE A 1 171 ? -16.919 2.473 15.774 1.00 94.56 171 ILE A O 1
ATOM 1408 N N . ASP A 1 172 ? -17.276 1.237 17.625 1.00 94.38 172 ASP A N 1
ATOM 1409 C CA . ASP A 1 172 ? -18.623 1.764 17.900 1.00 94.38 172 ASP A CA 1
ATOM 1410 C C . ASP A 1 172 ? -18.682 2.647 19.157 1.00 94.38 172 ASP A C 1
ATOM 1412 O O . ASP A 1 172 ? -19.646 3.395 19.345 1.00 94.38 172 ASP A O 1
ATOM 1416 N N . THR A 1 173 ? -17.675 2.575 20.031 1.00 96.38 173 THR A N 1
ATOM 1417 C CA . THR A 1 173 ? -17.659 3.288 21.315 1.00 96.38 173 THR A CA 1
ATOM 1418 C C . THR A 1 173 ? -16.444 4.197 21.468 1.00 96.38 173 THR A C 1
ATOM 1420 O O . THR A 1 173 ? -15.386 3.970 20.883 1.00 96.38 173 THR A O 1
ATOM 1423 N N . GLU A 1 174 ? -16.564 5.221 22.318 1.00 96.50 174 GLU A N 1
ATOM 1424 C CA . GLU A 1 174 ? -15.426 6.079 22.669 1.00 96.50 174 GLU A CA 1
ATOM 1425 C C . GLU A 1 174 ? -14.260 5.295 23.279 1.00 96.50 174 GLU A C 1
ATOM 1427 O O . GLU A 1 174 ? -13.110 5.689 23.111 1.00 96.50 174 GLU A O 1
ATOM 1432 N N . GLU A 1 175 ? -14.540 4.200 23.991 1.00 97.12 175 GLU A N 1
ATOM 1433 C CA . GLU A 1 175 ? -13.494 3.368 24.582 1.00 97.12 175 GLU A CA 1
ATOM 1434 C C . GLU A 1 175 ? -12.680 2.649 23.503 1.00 97.12 175 GLU A C 1
ATOM 1436 O O . GLU A 1 175 ? -11.452 2.685 23.559 1.00 97.12 175 GLU A O 1
ATOM 1441 N N . ASP A 1 176 ? -13.342 2.111 22.471 1.00 97.56 176 ASP A N 1
ATOM 1442 C CA . ASP A 1 176 ? -12.659 1.524 21.308 1.00 97.56 176 ASP A CA 1
ATOM 1443 C C . ASP A 1 176 ? -11.749 2.568 20.635 1.00 97.56 176 ASP A C 1
ATOM 1445 O O . ASP A 1 176 ? -10.588 2.308 20.313 1.00 97.56 176 ASP A O 1
ATOM 1449 N N . ALA A 1 177 ? -12.263 3.790 20.456 1.00 97.50 177 ALA A N 1
ATOM 1450 C CA . ALA A 1 177 ? -11.506 4.879 19.851 1.00 97.50 177 ALA A CA 1
ATOM 1451 C C . ALA A 1 177 ? -10.320 5.322 20.728 1.00 97.50 177 ALA A C 1
ATOM 1453 O O . ALA A 1 177 ? -9.236 5.591 20.204 1.00 97.50 177 ALA A O 1
ATOM 1454 N N . ARG A 1 178 ? -10.488 5.369 22.057 1.00 97.19 178 ARG A N 1
ATOM 1455 C CA . ARG A 1 178 ? -9.406 5.680 23.006 1.00 97.19 178 ARG A CA 1
ATOM 1456 C C . ARG A 1 178 ? -8.304 4.630 22.977 1.00 97.19 178 ARG A C 1
ATOM 1458 O O . ARG A 1 178 ? -7.135 5.013 22.989 1.00 97.19 178 ARG A O 1
ATOM 1465 N N . GLU A 1 179 ? -8.657 3.350 22.908 1.00 98.00 179 GLU A N 1
ATOM 1466 C CA . GLU A 1 179 ? -7.694 2.249 22.801 1.00 98.00 179 GLU A CA 1
ATOM 1467 C C . GLU A 1 179 ? -6.830 2.397 21.539 1.00 98.00 179 GLU A C 1
ATOM 1469 O O . GLU A 1 179 ? -5.600 2.405 21.619 1.00 98.00 179 GLU A O 1
ATOM 1474 N N . ILE A 1 180 ? -7.461 2.637 20.386 1.00 97.88 180 ILE A N 1
ATOM 1475 C CA . ILE A 1 180 ? -6.754 2.865 19.117 1.00 97.88 180 ILE A CA 1
ATOM 1476 C C . ILE A 1 180 ? -5.861 4.110 19.194 1.00 97.88 180 ILE A C 1
ATOM 1478 O O . ILE A 1 180 ? -4.706 4.068 18.776 1.00 97.88 180 ILE A O 1
ATOM 1482 N N . VAL A 1 181 ? -6.354 5.222 19.748 1.00 97.44 181 VAL A N 1
ATOM 1483 C CA . VAL A 1 181 ? -5.563 6.458 19.902 1.00 97.44 181 VAL A CA 1
ATOM 1484 C C . VAL A 1 181 ? -4.375 6.266 20.843 1.00 97.44 181 VAL A C 1
ATOM 1486 O O . VAL A 1 181 ? -3.324 6.873 20.621 1.00 97.44 181 VAL A O 1
ATOM 1489 N N . ALA A 1 182 ? -4.521 5.457 21.891 1.00 97.06 182 ALA A N 1
ATOM 1490 C CA . ALA A 1 182 ? -3.421 5.118 22.783 1.00 97.06 182 ALA A CA 1
ATOM 1491 C C . ALA A 1 182 ? -2.346 4.310 22.040 1.00 97.06 182 ALA A C 1
ATOM 1493 O O . ALA A 1 182 ? -1.169 4.663 22.116 1.00 97.06 182 ALA A O 1
ATOM 1494 N N . GLU A 1 183 ? -2.745 3.307 21.254 1.00 97.88 183 GLU A N 1
ATOM 1495 C CA . GLU A 1 183 ? -1.812 2.500 20.461 1.00 97.88 183 GLU A CA 1
ATOM 1496 C C . GLU A 1 183 ? -1.139 3.315 19.346 1.00 97.88 183 GLU A C 1
ATOM 1498 O O . GLU A 1 183 ? 0.057 3.174 19.115 1.00 97.88 183 GLU A O 1
ATOM 1503 N N . LEU A 1 184 ? -1.844 4.259 18.714 1.00 96.50 184 LEU A N 1
ATOM 1504 C CA . LEU A 1 184 ? -1.258 5.183 17.730 1.00 96.50 184 LEU A CA 1
ATOM 1505 C C . LEU A 1 184 ? -0.145 6.075 18.306 1.00 96.50 184 LEU A C 1
ATOM 1507 O O . LEU A 1 184 ? 0.647 6.636 17.549 1.00 96.50 184 LEU A O 1
ATOM 1511 N N . LYS A 1 185 ? -0.084 6.225 19.633 1.00 95.88 185 LYS A N 1
ATOM 1512 C CA . LYS A 1 185 ? 0.953 6.979 20.354 1.00 95.88 185 LYS A CA 1
ATOM 1513 C C . LYS A 1 185 ? 2.039 6.074 20.945 1.00 95.88 185 LYS A C 1
ATOM 1515 O O . LYS A 1 185 ? 2.892 6.571 21.681 1.00 95.88 185 LYS A O 1
ATOM 1520 N N . SER A 1 186 ? 1.999 4.769 20.672 1.00 96.44 186 SER A N 1
ATOM 1521 C CA . SER A 1 186 ? 2.964 3.811 21.206 1.00 96.44 186 SER A CA 1
ATOM 1522 C C . SER A 1 186 ? 4.350 3.984 20.574 1.00 96.44 186 SER A C 1
ATOM 1524 O O . SER A 1 186 ? 4.501 4.507 19.466 1.00 96.44 186 SER A O 1
ATOM 1526 N N . GLU A 1 187 ? 5.389 3.511 21.270 1.00 96.19 187 GLU A N 1
ATOM 1527 C CA . GLU A 1 187 ? 6.767 3.555 20.755 1.00 96.19 187 GLU A CA 1
ATOM 1528 C C . GLU A 1 187 ? 6.904 2.764 19.443 1.00 96.19 187 GLU A C 1
ATOM 1530 O O . GLU A 1 187 ? 7.630 3.167 18.541 1.00 96.19 187 GLU A O 1
ATOM 1535 N N . LYS A 1 188 ? 6.117 1.696 19.280 1.00 94.75 188 LYS A N 1
ATOM 1536 C CA . LYS A 1 188 ? 6.079 0.892 18.054 1.00 94.75 188 LYS A CA 1
ATOM 1537 C C . LYS A 1 188 ? 5.665 1.716 16.831 1.00 94.75 188 LYS A C 1
ATOM 1539 O O . LYS A 1 188 ? 6.237 1.560 15.755 1.00 94.75 188 LYS A O 1
ATOM 1544 N N . VAL A 1 189 ? 4.689 2.613 16.982 1.00 94.88 189 VAL A N 1
ATOM 1545 C CA . VAL A 1 189 ? 4.274 3.510 15.891 1.00 94.88 189 VAL A CA 1
ATOM 1546 C C . VAL A 1 189 ? 5.343 4.557 15.591 1.00 94.88 189 VAL A C 1
ATOM 1548 O O . VAL A 1 189 ? 5.545 4.920 14.431 1.00 94.88 189 VAL A O 1
ATOM 1551 N N . LYS A 1 190 ? 6.073 5.010 16.610 1.00 94.12 190 LYS A N 1
ATOM 1552 C CA . LYS A 1 190 ? 7.201 5.925 16.431 1.00 94.12 190 LYS A CA 1
ATOM 1553 C C . LYS A 1 190 ? 8.344 5.278 15.641 1.00 94.12 190 LYS A C 1
ATOM 1555 O O . LYS A 1 190 ? 8.834 5.897 14.702 1.00 94.12 190 LYS A O 1
ATOM 1560 N N . GLU A 1 191 ? 8.683 4.019 15.918 1.00 93.62 191 GLU A N 1
ATOM 1561 C CA . GLU A 1 191 ? 9.657 3.254 15.118 1.00 93.62 191 GLU A CA 1
ATOM 1562 C C . GLU A 1 191 ? 9.231 3.143 13.644 1.00 93.62 191 GLU A C 1
ATOM 1564 O O . GLU A 1 191 ? 10.045 3.304 12.731 1.00 93.62 191 GLU A O 1
ATOM 1569 N N . TRP A 1 192 ? 7.939 2.916 13.387 1.00 94.50 192 TRP A N 1
ATOM 1570 C CA . TRP A 1 192 ? 7.394 2.913 12.028 1.00 94.50 192 TRP A CA 1
ATOM 1571 C C . TRP A 1 192 ? 7.491 4.278 11.345 1.00 94.50 192 TRP A C 1
ATOM 1573 O O . TRP A 1 192 ? 7.794 4.340 10.152 1.00 94.50 192 TRP A O 1
ATOM 1583 N N . ALA A 1 193 ? 7.260 5.366 12.082 1.00 93.38 193 ALA A N 1
ATOM 1584 C CA . ALA A 1 193 ? 7.419 6.721 11.567 1.00 93.38 193 ALA A CA 1
ATOM 1585 C C . ALA A 1 193 ? 8.874 7.014 11.195 1.00 93.38 193 ALA A C 1
ATOM 1587 O O . ALA A 1 193 ? 9.128 7.495 10.091 1.00 93.38 193 ALA A O 1
ATOM 1588 N N . ASP A 1 194 ? 9.827 6.658 12.054 1.00 92.56 194 ASP A N 1
ATOM 1589 C CA . ASP A 1 194 ? 11.255 6.839 11.782 1.00 92.56 194 ASP A CA 1
ATOM 1590 C C . ASP A 1 194 ? 11.692 6.043 10.540 1.00 92.56 194 ASP A C 1
ATOM 1592 O O . ASP A 1 194 ? 12.366 6.581 9.653 1.00 92.56 194 ASP A O 1
ATOM 1596 N N . ALA A 1 195 ? 11.224 4.797 10.410 1.00 92.12 195 ALA A N 1
ATOM 1597 C CA . ALA A 1 195 ? 11.457 3.979 9.223 1.00 92.12 195 ALA A CA 1
ATOM 1598 C C . ALA A 1 195 ? 10.859 4.619 7.957 1.00 92.12 195 ALA A C 1
ATOM 1600 O O . ALA A 1 195 ? 11.546 4.735 6.942 1.00 92.12 195 ALA A O 1
ATOM 1601 N N . TYR A 1 196 ? 9.615 5.103 8.008 1.00 93.44 196 TYR A N 1
ATOM 1602 C CA . TYR A 1 196 ? 8.983 5.786 6.875 1.00 93.44 196 TYR A CA 1
ATOM 1603 C C . TYR A 1 1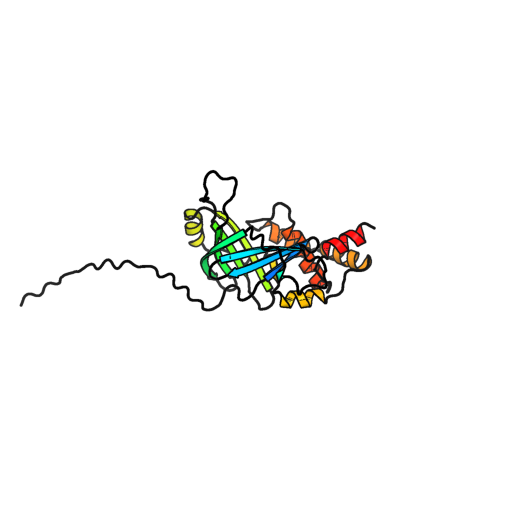96 ? 9.705 7.082 6.487 1.00 93.44 196 TYR A C 1
ATOM 1605 O O . TYR A 1 196 ? 9.859 7.379 5.302 1.00 93.44 196 TYR A O 1
ATOM 1613 N N . MET A 1 197 ? 10.213 7.842 7.457 1.00 91.12 197 MET A N 1
ATOM 1614 C CA . MET A 1 197 ? 10.949 9.080 7.187 1.00 91.12 197 MET A CA 1
ATOM 1615 C C . MET A 1 197 ? 12.273 8.842 6.451 1.00 91.12 197 MET A C 1
ATOM 1617 O O . MET A 1 197 ? 12.727 9.735 5.718 1.00 91.12 197 MET A O 1
ATOM 1621 N N . SER A 1 198 ? 12.843 7.640 6.584 1.00 90.44 198 SER A N 1
ATOM 1622 C CA . SER A 1 198 ? 14.020 7.192 5.834 1.00 90.44 198 SER A CA 1
ATOM 1623 C C . SER A 1 198 ? 13.725 6.838 4.369 1.00 90.44 198 SER A C 1
ATOM 1625 O O . SER A 1 198 ? 14.660 6.756 3.569 1.00 90.44 198 SER A O 1
ATOM 1627 N N . ASN A 1 199 ? 12.449 6.685 3.984 1.00 92.50 199 ASN A N 1
ATOM 1628 C CA . ASN A 1 199 ? 12.092 6.359 2.608 1.00 92.50 199 ASN A CA 1
ATOM 1629 C C . ASN A 1 199 ? 12.524 7.474 1.633 1.00 92.50 199 ASN A C 1
ATOM 1631 O O . ASN A 1 199 ? 12.362 8.668 1.927 1.00 92.50 199 ASN A O 1
ATOM 1635 N N . PRO A 1 200 ? 13.030 7.101 0.441 1.00 88.31 200 PRO A N 1
ATOM 1636 C CA . PRO A 1 200 ? 13.470 8.060 -0.571 1.00 88.31 200 PRO A CA 1
ATOM 1637 C C . PRO A 1 200 ? 12.294 8.817 -1.200 1.00 88.31 200 PRO A C 1
ATOM 1639 O O . PRO A 1 200 ? 12.398 10.013 -1.473 1.00 88.31 200 PRO A O 1
ATOM 1642 N N . VAL A 1 201 ? 11.161 8.138 -1.393 1.00 86.44 201 VAL A N 1
ATOM 1643 C CA . VAL A 1 201 ? 9.907 8.727 -1.866 1.00 86.44 201 VAL A CA 1
ATOM 1644 C C . VAL A 1 201 ? 8.921 8.735 -0.709 1.00 86.44 201 VAL A C 1
ATOM 1646 O O . VAL A 1 201 ? 8.652 7.702 -0.098 1.00 86.44 201 VAL A O 1
ATOM 1649 N N . LYS A 1 202 ? 8.386 9.918 -0.408 1.00 86.19 202 LYS A N 1
ATOM 1650 C CA . LYS A 1 202 ? 7.441 10.141 0.687 1.00 86.19 202 LYS A CA 1
ATOM 1651 C C . LYS A 1 202 ? 6.207 10.852 0.162 1.00 86.19 202 LYS A C 1
ATOM 1653 O O . LYS A 1 202 ? 6.309 11.758 -0.665 1.00 86.19 202 LYS A O 1
ATOM 1658 N N . ASP A 1 203 ? 5.050 10.455 0.672 1.00 83.75 203 ASP A N 1
ATOM 1659 C CA . ASP A 1 203 ? 3.831 11.237 0.541 1.00 83.75 203 ASP A CA 1
ATOM 1660 C C . ASP A 1 203 ? 3.997 12.557 1.302 1.00 83.75 203 ASP A C 1
ATOM 1662 O O . ASP A 1 203 ? 4.148 12.571 2.525 1.00 83.75 203 ASP A O 1
ATOM 1666 N N . MET A 1 204 ? 3.969 13.660 0.555 1.00 78.00 204 MET A N 1
ATOM 1667 C CA . MET A 1 204 ? 4.137 15.019 1.064 1.00 78.00 204 MET A CA 1
ATOM 1668 C C . MET A 1 204 ? 3.074 15.397 2.102 1.00 78.00 204 MET A C 1
ATOM 1670 O O . MET A 1 204 ? 3.355 16.196 2.990 1.00 78.00 204 MET A O 1
ATOM 1674 N N . TYR A 1 205 ? 1.873 14.824 2.000 1.00 81.81 205 TYR A N 1
ATOM 1675 C CA . TYR A 1 205 ? 0.766 15.106 2.915 1.00 81.81 205 TYR A CA 1
ATOM 1676 C C . TYR A 1 205 ? 0.641 14.069 4.037 1.00 81.81 205 TYR A C 1
ATOM 1678 O O . TYR A 1 205 ? -0.239 14.196 4.884 1.00 81.81 205 TYR A O 1
ATOM 1686 N N . GLY A 1 206 ? 1.487 13.032 4.040 1.00 86.06 206 GLY A N 1
ATOM 1687 C CA . GLY A 1 206 ? 1.469 11.959 5.038 1.00 86.06 206 GLY A CA 1
ATOM 1688 C C . GLY A 1 206 ? 0.201 11.099 5.040 1.00 86.06 206 GLY A C 1
ATOM 1689 O O . GLY A 1 206 ? 0.076 10.220 5.884 1.00 86.06 206 GLY A O 1
ATOM 1690 N N . THR A 1 207 ? -0.718 11.301 4.096 1.00 89.06 207 THR A N 1
ATOM 1691 C CA . THR A 1 207 ? -2.009 10.608 4.006 1.00 89.06 207 THR A CA 1
ATOM 1692 C C . THR A 1 207 ? -1.828 9.097 3.890 1.00 89.06 207 THR A C 1
ATOM 1694 O O . THR A 1 207 ? -2.471 8.341 4.617 1.00 89.06 207 THR A O 1
ATOM 1697 N N . VAL A 1 208 ? -0.915 8.647 3.024 1.00 90.44 208 VAL A N 1
ATOM 1698 C CA . VAL A 1 208 ? -0.609 7.220 2.839 1.00 90.44 208 VAL A CA 1
ATOM 1699 C C . VAL A 1 208 ? -0.024 6.617 4.113 1.00 90.44 208 VAL A C 1
ATOM 1701 O O . VAL A 1 208 ? -0.433 5.536 4.526 1.00 90.44 208 VAL A O 1
ATOM 1704 N N . PHE A 1 209 ? 0.899 7.324 4.766 1.00 93.44 209 PHE A N 1
ATOM 1705 C CA . PHE A 1 209 ? 1.512 6.845 6.002 1.00 93.44 209 PHE A CA 1
ATOM 1706 C C . PHE A 1 209 ? 0.493 6.757 7.141 1.00 93.44 209 PHE A C 1
ATOM 1708 O O . PHE A 1 209 ? 0.379 5.718 7.783 1.00 93.44 209 PHE A O 1
ATOM 1715 N N . THR A 1 210 ? -0.303 7.806 7.359 1.00 93.44 210 THR A N 1
ATOM 1716 C CA . THR A 1 210 ? -1.349 7.812 8.388 1.00 93.44 210 THR A CA 1
ATOM 1717 C C . THR A 1 210 ? -2.356 6.685 8.172 1.00 93.44 210 THR A C 1
ATOM 1719 O O . THR A 1 210 ? -2.718 6.008 9.134 1.00 93.44 210 THR A O 1
ATOM 1722 N N . ALA A 1 211 ? -2.775 6.444 6.927 1.00 94.31 211 ALA A N 1
A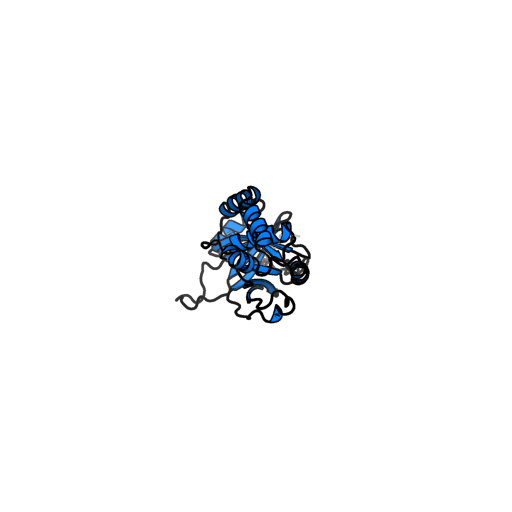TOM 1723 C CA . ALA A 1 211 ? -3.672 5.340 6.605 1.00 94.31 211 ALA A CA 1
ATOM 1724 C C . ALA A 1 211 ? -3.029 3.967 6.872 1.00 94.31 211 ALA A C 1
ATOM 1726 O O . ALA A 1 211 ? -3.650 3.122 7.511 1.00 94.31 211 ALA A O 1
ATOM 1727 N N . GLU A 1 212 ? -1.772 3.752 6.470 1.00 95.81 212 GLU A N 1
ATOM 1728 C CA . GLU A 1 212 ? -1.052 2.498 6.736 1.00 95.81 212 GLU A CA 1
ATOM 1729 C C . GLU A 1 212 ? -0.949 2.204 8.236 1.00 95.81 212 GLU A C 1
ATOM 1731 O O . GLU A 1 212 ? -1.238 1.091 8.677 1.00 95.81 212 GLU A O 1
ATOM 1736 N N . ILE A 1 213 ? -0.577 3.203 9.036 1.00 96.25 213 ILE A N 1
ATOM 1737 C CA . ILE A 1 213 ? -0.446 3.043 10.486 1.00 96.25 213 ILE A CA 1
ATOM 1738 C C . ILE A 1 213 ? -1.806 2.767 11.129 1.00 96.25 213 ILE A C 1
ATOM 1740 O O . ILE A 1 213 ? -1.908 1.855 11.949 1.00 96.25 213 ILE A O 1
ATOM 1744 N N . MET A 1 214 ? -2.856 3.490 10.726 1.00 96.19 214 MET A N 1
ATOM 1745 C CA . MET A 1 214 ? -4.219 3.231 11.197 1.00 96.19 214 MET A CA 1
ATOM 1746 C C . MET A 1 214 ? -4.649 1.792 10.888 1.00 96.19 214 MET A C 1
ATOM 1748 O O . MET A 1 214 ? -5.138 1.097 11.779 1.00 96.19 214 MET A O 1
ATOM 1752 N N . ASN A 1 215 ? -4.409 1.319 9.660 1.00 95.69 215 ASN A N 1
ATOM 1753 C CA . ASN A 1 215 ? -4.723 -0.050 9.257 1.00 95.69 215 ASN A CA 1
ATOM 1754 C C . ASN A 1 215 ? -3.982 -1.067 10.130 1.00 95.69 215 ASN A C 1
ATOM 1756 O O . ASN A 1 215 ? -4.608 -1.975 10.675 1.00 95.69 215 ASN A O 1
ATOM 1760 N N . ARG A 1 216 ? -2.663 -0.901 10.307 1.00 96.06 216 ARG A N 1
ATOM 1761 C CA . ARG A 1 216 ? -1.839 -1.795 11.136 1.00 96.06 216 ARG A CA 1
ATOM 1762 C C . ARG A 1 216 ? -2.327 -1.847 12.578 1.00 96.06 216 ARG A C 1
ATOM 1764 O O . ARG A 1 216 ? -2.461 -2.941 13.122 1.00 96.06 216 ARG A O 1
ATOM 1771 N N . VAL A 1 217 ? -2.594 -0.689 13.183 1.00 97.69 217 VAL A N 1
ATOM 1772 C CA . VAL A 1 217 ? -3.066 -0.599 14.570 1.00 97.69 217 VAL A CA 1
ATOM 1773 C C . VAL A 1 217 ? -4.422 -1.278 14.719 1.00 97.69 217 VAL A C 1
ATOM 1775 O O . VAL A 1 217 ? -4.543 -2.182 15.547 1.00 97.69 217 VAL A O 1
ATOM 1778 N N . CYS A 1 218 ? -5.403 -0.932 13.878 1.00 96.94 218 CYS A N 1
ATOM 1779 C CA . CYS A 1 218 ? -6.737 -1.533 13.930 1.00 96.94 218 CYS A CA 1
ATOM 1780 C C . CYS A 1 218 ? -6.668 -3.055 13.801 1.00 96.94 218 CYS A C 1
ATOM 1782 O O . CYS A 1 218 ? -7.186 -3.765 14.658 1.00 96.94 218 CYS A O 1
ATOM 1784 N N . ILE A 1 219 ? -5.952 -3.558 12.791 1.00 96.19 219 ILE A N 1
ATOM 1785 C CA . ILE A 1 219 ? -5.787 -5.000 12.571 1.00 96.19 219 ILE A CA 1
ATOM 1786 C C . ILE A 1 219 ? -5.124 -5.664 13.783 1.00 96.19 219 ILE A C 1
ATOM 1788 O O . ILE A 1 219 ? -5.572 -6.724 14.215 1.00 96.19 219 ILE A O 1
ATOM 1792 N N . SER A 1 220 ? -4.088 -5.045 14.360 1.00 97.00 220 SER A N 1
ATOM 1793 C CA . SER A 1 220 ? -3.366 -5.615 15.506 1.00 97.00 220 SER A CA 1
ATOM 1794 C C . SER A 1 220 ? -4.205 -5.705 16.783 1.00 97.00 220 SER A C 1
ATOM 1796 O O . SER A 1 220 ? -4.001 -6.619 17.577 1.00 97.00 220 SER A O 1
ATOM 1798 N N . LEU A 1 221 ? -5.168 -4.797 16.945 1.00 97.69 221 LEU A N 1
ATOM 1799 C CA . LEU A 1 221 ? -6.120 -4.772 18.055 1.00 97.69 221 LEU A CA 1
ATOM 1800 C C . LEU A 1 221 ? -7.410 -5.566 17.751 1.00 97.69 221 LEU A C 1
ATOM 1802 O O . LEU A 1 221 ? -8.278 -5.689 18.609 1.00 97.69 221 LEU A O 1
ATOM 1806 N N . GLY A 1 222 ? -7.551 -6.122 16.542 1.00 97.50 222 GLY A N 1
ATOM 1807 C CA . GLY A 1 222 ? -8.731 -6.889 16.127 1.00 97.50 222 GLY A CA 1
ATOM 1808 C C . GLY A 1 222 ? -9.934 -6.042 15.690 1.00 97.50 222 GLY A C 1
ATOM 1809 O O . GLY A 1 222 ? -11.052 -6.561 15.627 1.00 97.50 222 GLY A O 1
ATOM 1810 N N . TYR A 1 223 ? -9.716 -4.764 15.371 1.00 96.81 223 TYR A N 1
ATOM 1811 C CA . TYR A 1 223 ? -10.726 -3.848 14.840 1.00 96.81 223 TYR A CA 1
ATOM 1812 C C . TYR A 1 223 ? -10.759 -3.838 13.311 1.00 96.81 223 TYR A C 1
ATOM 1814 O O . TYR A 1 223 ? -9.740 -4.017 12.641 1.00 96.81 223 TYR A O 1
ATOM 1822 N N . ASN A 1 224 ? -11.939 -3.571 12.754 1.00 93.12 224 ASN A N 1
ATOM 1823 C CA . ASN A 1 224 ? -12.135 -3.376 11.323 1.00 93.12 224 ASN A CA 1
ATOM 1824 C C . ASN A 1 224 ? -11.423 -2.088 10.854 1.00 93.12 224 ASN A C 1
ATOM 1826 O O . ASN A 1 224 ? -11.827 -0.996 11.259 1.00 93.12 224 ASN A O 1
ATOM 1830 N N . PRO A 1 225 ? -10.401 -2.182 9.980 1.00 92.81 225 PRO A N 1
ATOM 1831 C CA . PRO A 1 225 ? -9.669 -1.011 9.499 1.00 92.81 225 PRO A CA 1
ATOM 1832 C C . PRO A 1 225 ? -10.456 -0.176 8.473 1.00 92.81 225 PRO A C 1
ATOM 1834 O O . PRO A 1 225 ? -10.135 0.989 8.235 1.00 92.81 225 PRO A O 1
ATOM 1837 N N . ILE A 1 226 ? -11.491 -0.736 7.839 1.00 89.00 226 ILE A N 1
ATOM 1838 C CA . ILE A 1 226 ? -12.221 -0.074 6.753 1.00 89.00 226 ILE A CA 1
ATOM 1839 C C . ILE A 1 226 ? -13.019 1.100 7.326 1.00 89.00 226 ILE A C 1
ATOM 1841 O O . ILE A 1 226 ? -14.015 0.911 8.013 1.00 89.00 226 ILE A O 1
ATOM 1845 N N . GLY A 1 227 ? -12.608 2.332 7.015 1.00 86.25 227 GLY A N 1
ATOM 1846 C CA . GLY A 1 227 ? -13.236 3.558 7.525 1.00 86.25 227 GLY A CA 1
ATOM 1847 C C . GLY A 1 227 ? -12.971 3.834 9.011 1.00 86.25 227 GLY A C 1
ATOM 1848 O O . GLY A 1 227 ? -13.699 4.625 9.613 1.00 86.25 227 GLY A O 1
ATOM 1849 N N . ALA A 1 228 ? -11.940 3.208 9.589 1.00 91.50 228 ALA A N 1
ATOM 1850 C CA . ALA A 1 228 ? -11.567 3.383 10.989 1.00 91.50 228 ALA A CA 1
ATOM 1851 C C . ALA A 1 228 ? -11.217 4.835 11.341 1.00 91.50 228 ALA A C 1
ATOM 1853 O O . ALA A 1 228 ? -11.636 5.324 12.386 1.00 91.50 228 ALA A O 1
ATOM 1854 N N . SER A 1 229 ? -10.519 5.553 10.453 1.00 90.81 229 SER A N 1
ATOM 1855 C CA . SER A 1 229 ? -10.144 6.959 10.668 1.00 90.81 229 SER A CA 1
ATOM 1856 C C . SER A 1 229 ? -11.348 7.844 10.988 1.00 90.81 229 SER A C 1
ATOM 1858 O O . SER A 1 229 ? -11.343 8.532 12.008 1.00 90.81 229 SER A O 1
ATOM 1860 N N . ARG A 1 230 ? -12.408 7.755 10.175 1.00 89.44 230 ARG A N 1
ATOM 1861 C CA . ARG A 1 230 ? -13.668 8.466 10.404 1.00 89.44 230 ARG A CA 1
ATOM 1862 C C . ARG A 1 230 ? -14.313 8.075 11.731 1.00 89.44 230 ARG A C 1
ATOM 1864 O O . ARG A 1 230 ? -14.697 8.958 12.487 1.00 89.44 230 ARG A O 1
ATOM 1871 N N . ALA A 1 231 ? -14.417 6.777 12.023 1.00 91.44 231 ALA A N 1
ATOM 1872 C CA . ALA A 1 231 ? -15.040 6.304 13.261 1.00 91.44 231 ALA A CA 1
ATOM 1873 C C . ALA A 1 231 ? -14.306 6.840 14.502 1.00 91.44 231 ALA A C 1
ATOM 1875 O O . ALA A 1 231 ? -14.929 7.410 15.396 1.00 91.44 231 ALA A O 1
ATOM 1876 N N . VAL A 1 232 ? -12.972 6.748 14.518 1.00 94.06 232 VAL A N 1
ATOM 1877 C CA . VAL A 1 232 ? -12.140 7.295 15.600 1.00 94.06 232 VAL A CA 1
ATOM 1878 C C . VAL A 1 232 ? -12.330 8.807 15.721 1.00 94.06 232 VAL A C 1
ATOM 1880 O O . VAL A 1 232 ? -12.513 9.308 16.829 1.00 94.06 232 VAL A O 1
ATOM 1883 N N . GLN A 1 233 ? -12.327 9.546 14.609 1.00 91.62 233 GLN A N 1
ATOM 1884 C CA . GLN A 1 233 ? -12.526 10.996 14.630 1.00 91.62 233 GLN A CA 1
ATOM 1885 C C . GLN A 1 233 ? -13.904 11.379 15.190 1.00 91.62 233 GLN A C 1
ATOM 1887 O O . GLN A 1 233 ? -13.990 12.255 16.049 1.00 91.62 233 GLN A O 1
ATOM 1892 N N . GLU A 1 234 ? -14.974 10.724 14.742 1.00 91.44 234 GLU A N 1
ATOM 1893 C CA . GLU A 1 234 ? -16.343 10.997 15.193 1.00 91.44 234 GLU A CA 1
ATOM 1894 C C . GLU A 1 234 ? -16.545 10.689 16.682 1.00 91.44 234 GLU A C 1
ATOM 1896 O O . GLU A 1 234 ? -17.281 11.410 17.353 1.00 91.44 234 GLU A O 1
ATOM 1901 N N . LEU A 1 235 ? -15.892 9.646 17.199 1.00 93.31 235 LEU A N 1
ATOM 1902 C CA . LEU A 1 235 ? -15.998 9.216 18.596 1.00 93.31 235 LEU A CA 1
ATOM 1903 C C . LEU A 1 235 ? -15.065 9.982 19.544 1.00 93.31 235 LEU A C 1
ATOM 1905 O O . LEU A 1 235 ? -15.309 9.998 20.741 1.00 93.31 235 LEU A O 1
ATOM 1909 N N . THR A 1 236 ? -14.013 10.627 19.036 1.00 89.44 236 THR A N 1
ATOM 1910 C CA . THR A 1 236 ? -13.087 11.442 19.853 1.00 89.44 236 THR A CA 1
ATOM 1911 C C . THR A 1 236 ? -13.356 12.943 19.784 1.00 89.44 236 THR A C 1
ATOM 1913 O O . THR A 1 236 ? -12.818 13.694 20.594 1.00 89.44 236 THR A O 1
ATOM 1916 N N . SER A 1 237 ? -14.172 13.389 18.825 1.00 79.75 237 SER A N 1
ATOM 1917 C CA . SER A 1 237 ? -14.582 14.797 18.685 1.00 79.75 237 SER A CA 1
ATOM 1918 C C . SER A 1 237 ? -15.909 15.123 19.385 1.00 79.75 237 SER A C 1
ATOM 1920 O O . SER A 1 237 ? -16.358 16.268 19.308 1.00 79.75 237 SER A O 1
ATOM 1922 N N . ARG A 1 238 ? -16.563 14.129 19.996 1.00 53.66 238 ARG A N 1
ATOM 1923 C CA . ARG A 1 238 ? -17.768 14.290 20.825 1.00 53.66 238 ARG A CA 1
ATOM 1924 C C . ARG A 1 238 ? -17.381 14.532 22.278 1.00 53.66 238 ARG A C 1
ATOM 1926 O O . ARG A 1 238 ? -18.133 15.288 22.931 1.00 53.66 238 ARG A O 1
#

Secondary structure (DSSP, 8-state):
----------------------SS-S-SS-EEEE-GGGEEEEEEEETTEEEEEEEE-S-TT-GGGGGGS-----EEEEEEEEEEETTEEEEEEEE----TT-SSSS-S--EEEEEEE---SSEEEEEEEEEEE-HHHHHHHHTS----TTSPPEEEEEHHHHHHHHTSBP--SHHHHHHHHHHTTSHHHHHHHHHHHT-SS--TT-HHHHHHHHHHHHHHHTB--TTHHHHHHHHH--

Sequence (238 aa):
MKTFQFFIILCGLSMCAMQSNNDGLLLQRPYSFIILDGEISRLELRGDTLLYLHGRIHDQRQVGHLSQLTRDSSKRSRIHTIRRDNDVIYLALERLDNIPLSNSPVRENRYHVLAIRQPTDHTIEMVDLTMGMTKIELDSLWALDLRAKDLFFITYFSDDHWKNLSLLKPIDTEEDAREIVAELKSEKVKEWADAYMSNPVKDMYGTVFTAEIMNRVCISLGYNPIGASRAVQELTSR

Organism: NCBI:txid1874115

pLDDT: mean 80.38, std 18.53, range [33.22, 98.0]

Nearest PDB structures (foldseek):
  1sy1-assembly1_A  TM=4.917E-01  e=1.188E-01  Rhodnius prolixus
  3tga-assembly1_A  TM=3.487E-01  e=3.154E-02  Rhodnius prolixus
  4hpc-assembly1_A  TM=3.315E-01  e=2.653E-02  Rhodnius prolixus
  4grj-assembly2_B  TM=3.530E-01  e=7.936E-02  Rhodnius prolixus
  3c76-assembly1_X  TM=3.069E-01  e=2.664E-01  Rhodnius prolixus